Protein AF-A0A5S4FQR5-F1 (afdb_monomer_lite)

Sequence (284 aa):
MIDEDLRTARRRARRWGELNERRAAIGDRVRDARWAIDAVGVWDQEAVAAEEARLGAFALALTAVEQELAEVGPAQELYEELLAREERRLTESADPRGAKLLEIGRLLAEVNVELPARERAHAAGLAVLREHGDREALNEFFHQVRALGLMVDPPAPDGARGTAGPE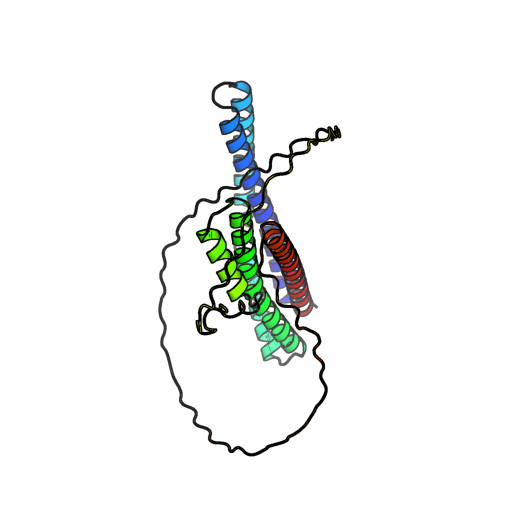SGDVDPHEAGADAHAAGDVSRGAGADSGAAGAGSREVGADSRAAGAGSRTDEIQDDEAVPGQTDAGDGLSADSNQRPTLLSGPDDIQRLVERLEQHCQELERLHDRLWARREEILLG

Organism: NCBI:txid1642303

Secondary structure (DSSP, 8-state):
-HHHHHHHHHHHHHHHHHHHHHHHHHHHHHHHHHHHHHHHGGG-HHHHHHHHHHHHHHHHHHHHHHHHHHHH-SHHHHHHHHHHHHHHHHHHTT-HHHHHHHHHHHHHHHHHHHHHHHHHHHHHHHHHHHSTT-HHHHHHHHHHHHHTT-S------STTS-----------------------------PPP-------------------------------------------------------SHHHHHHHHHHHHHHHHHHHHHHHHHHHHHHHHHH-

Radius of gyration: 30.33 Å; chains: 1; bounding box: 45×80×82 Å

pLDDT: mean 76.02, std 22.39, range [34.94, 98.0]

Foldseek 3Di:
DLLVVLVVLVVLLVVLVVLVVVLVVLVVLLVVLVVQLVVVPPPDPPSNVVSVVVNVVSVVVNVVSVVVNVVSPVSVVSNVVSLVVLLVVCCVVVPPLNVVLVVLVVLLVVLVVLLVLLVQLLVLLVVCLVDPPPPVSVVSNVVSCVVNVVDDDQPDPPPPPDPDDDDDDDDDDDDDDDDDDDDDDDDDDDDDDDDDDDDDDDDDDDDDDDDDDDDDDDDDDDDDDDDDDDDDDDDDPPPPPPNPDDCPDSVSSVVVSVVSVVVSVVSVVVSVVSVVVSVVSSND

Structure (mmCIF, N/CA/C/O backbone):
data_AF-A0A5S4FQR5-F1
#
_entry.id   AF-A0A5S4FQR5-F1
#
loop_
_atom_site.group_PDB
_atom_site.id
_atom_site.type_symbol
_atom_site.label_atom_id
_atom_site.label_alt_id
_atom_site.label_comp_id
_atom_site.label_asym_id
_atom_site.label_entity_id
_atom_site.label_seq_id
_atom_site.pdbx_PDB_ins_code
_atom_site.Cartn_x
_atom_site.Cartn_y
_atom_site.Cartn_z
_atom_site.occupancy
_atom_site.B_iso_or_equiv
_atom_site.auth_seq_id
_atom_site.auth_comp_id
_atom_site.auth_asym_id
_atom_site.auth_atom_id
_atom_site.pdbx_PDB_model_num
ATOM 1 N N . MET A 1 1 ? 16.250 12.759 -23.911 1.00 64.62 1 MET A N 1
ATOM 2 C CA . MET A 1 1 ? 14.934 13.406 -23.701 1.00 64.62 1 MET A CA 1
ATOM 3 C C . MET A 1 1 ? 14.075 12.544 -22.786 1.00 64.62 1 MET A C 1
ATOM 5 O O . MET A 1 1 ? 13.671 13.056 -21.759 1.00 64.62 1 MET A O 1
ATOM 9 N N . ILE A 1 2 ? 13.943 11.238 -23.063 1.00 78.00 2 ILE A N 1
ATOM 10 C CA . ILE A 1 2 ? 13.203 10.275 -22.220 1.00 78.00 2 ILE A CA 1
ATOM 11 C C . ILE A 1 2 ? 13.676 10.265 -20.747 1.00 78.00 2 ILE A C 1
ATOM 13 O O . ILE A 1 2 ? 12.847 10.262 -19.843 1.00 78.00 2 ILE A O 1
ATOM 17 N N . ASP A 1 3 ? 14.983 10.371 -20.486 1.00 82.88 3 ASP A N 1
ATOM 18 C CA . ASP A 1 3 ? 15.511 10.349 -19.109 1.00 82.88 3 ASP A CA 1
ATOM 19 C C . ASP A 1 3 ? 15.059 11.545 -18.249 1.00 82.88 3 ASP A C 1
ATOM 21 O O . ASP A 1 3 ? 14.890 11.413 -17.036 1.00 82.88 3 ASP A O 1
ATOM 25 N N . GLU A 1 4 ? 14.858 12.723 -18.851 1.00 86.88 4 GLU A N 1
ATOM 26 C CA . GLU A 1 4 ? 14.400 13.914 -18.116 1.00 86.88 4 GLU A CA 1
ATOM 27 C C . GLU A 1 4 ? 12.902 13.825 -17.796 1.00 86.88 4 GLU A C 1
ATOM 29 O O . GLU A 1 4 ? 12.473 14.214 -16.702 1.00 86.88 4 GLU A O 1
ATOM 34 N N . ASP A 1 5 ? 12.126 13.232 -18.706 1.00 90.12 5 ASP A N 1
ATOM 35 C CA . ASP A 1 5 ? 10.705 12.954 -18.504 1.00 90.12 5 ASP A CA 1
ATOM 36 C C . ASP A 1 5 ? 10.515 11.920 -17.385 1.00 90.12 5 ASP A C 1
ATOM 38 O O . ASP A 1 5 ? 9.727 12.152 -16.467 1.00 90.12 5 ASP A O 1
ATOM 42 N N . LEU A 1 6 ? 11.312 10.842 -17.375 1.00 88.31 6 LEU A N 1
ATOM 43 C CA . LEU A 1 6 ? 11.304 9.830 -16.310 1.00 88.31 6 LEU A CA 1
ATOM 44 C C . LEU A 1 6 ? 11.690 10.414 -14.947 1.00 88.31 6 LEU A C 1
ATOM 46 O O . LEU A 1 6 ? 11.016 10.155 -13.949 1.00 88.31 6 LEU A O 1
ATOM 50 N N . ARG A 1 7 ? 12.739 11.244 -14.875 1.00 89.38 7 ARG A N 1
ATOM 51 C CA . ARG A 1 7 ? 13.134 11.911 -13.618 1.00 89.38 7 ARG A CA 1
ATOM 52 C C . ARG A 1 7 ? 12.045 12.846 -13.103 1.00 89.38 7 ARG A C 1
ATOM 54 O O . ARG A 1 7 ? 11.802 12.906 -11.896 1.00 89.38 7 ARG A O 1
ATOM 61 N N . THR A 1 8 ? 11.388 13.578 -13.998 1.00 93.06 8 THR A N 1
ATOM 62 C CA . THR A 1 8 ? 10.295 14.483 -13.634 1.00 93.06 8 THR A CA 1
ATOM 63 C C . THR A 1 8 ? 9.055 13.716 -13.187 1.00 93.06 8 THR A C 1
ATOM 65 O O . THR A 1 8 ? 8.493 14.053 -12.143 1.00 93.06 8 THR A O 1
ATOM 68 N N . ALA A 1 9 ? 8.679 12.654 -13.900 1.00 90.88 9 ALA A N 1
ATOM 69 C CA . ALA A 1 9 ? 7.590 11.764 -13.518 1.00 90.88 9 ALA A CA 1
ATOM 70 C C . ALA A 1 9 ? 7.855 11.107 -12.153 1.00 90.88 9 ALA A C 1
ATOM 72 O O . ALA A 1 9 ? 6.999 11.184 -11.277 1.00 90.88 9 ALA A O 1
ATOM 73 N N . ARG A 1 10 ? 9.077 10.613 -11.898 1.00 91.62 10 ARG A N 1
ATOM 74 C CA . ARG A 1 10 ? 9.483 10.053 -10.596 1.00 91.62 10 ARG A CA 1
ATOM 75 C C . ARG A 1 10 ? 9.328 11.052 -9.453 1.00 91.62 10 ARG A C 1
ATOM 77 O O . ARG A 1 10 ? 8.806 10.706 -8.398 1.00 91.62 10 ARG A O 1
ATOM 84 N N . ARG A 1 11 ? 9.770 12.305 -9.640 1.00 93.88 11 ARG A N 1
ATOM 85 C CA . ARG A 1 11 ? 9.599 13.366 -8.626 1.00 93.88 11 ARG A CA 1
ATOM 86 C C . ARG A 1 11 ? 8.123 13.617 -8.319 1.00 93.88 11 ARG A C 1
ATOM 88 O O . ARG A 1 11 ? 7.769 13.772 -7.155 1.00 93.88 11 ARG A O 1
ATOM 95 N N . ARG A 1 12 ? 7.268 13.643 -9.346 1.00 94.56 12 ARG A N 1
ATOM 96 C CA . ARG A 1 12 ? 5.821 13.830 -9.169 1.00 94.56 12 ARG A CA 1
ATOM 97 C C . ARG A 1 12 ? 5.161 12.626 -8.496 1.00 94.56 12 ARG A C 1
ATOM 99 O O . ARG A 1 12 ? 4.385 12.836 -7.575 1.00 94.56 12 ARG A O 1
ATOM 106 N N . ALA A 1 13 ? 5.511 11.401 -8.889 1.00 91.19 13 ALA A N 1
ATOM 107 C CA . ALA A 1 13 ? 5.012 10.174 -8.266 1.00 91.19 13 ALA A CA 1
ATOM 108 C C . ALA A 1 13 ? 5.402 10.089 -6.780 1.00 91.19 13 ALA A C 1
ATOM 110 O O . ALA A 1 13 ? 4.556 9.798 -5.942 1.00 91.19 13 ALA A O 1
ATOM 111 N N . ARG A 1 14 ? 6.644 10.453 -6.424 1.00 92.44 14 ARG A N 1
ATOM 112 C CA . ARG A 1 14 ? 7.068 10.559 -5.014 1.00 92.44 14 ARG A CA 1
ATOM 113 C C . ARG A 1 14 ? 6.244 11.576 -4.234 1.00 92.44 14 ARG A C 1
ATOM 115 O O . ARG A 1 14 ? 5.738 11.248 -3.169 1.00 92.44 14 ARG A O 1
ATOM 122 N N . ARG A 1 15 ? 6.061 12.784 -4.781 1.00 96.12 15 ARG A N 1
ATOM 123 C CA . ARG A 1 15 ? 5.221 13.808 -4.144 1.00 96.12 15 ARG A CA 1
ATOM 124 C C . ARG A 1 15 ? 3.781 13.321 -3.963 1.00 96.12 15 ARG A C 1
ATOM 126 O O . ARG A 1 15 ? 3.187 13.580 -2.926 1.00 96.12 15 ARG A O 1
ATOM 133 N N . TRP A 1 16 ? 3.225 12.620 -4.950 1.00 95.88 16 TRP A N 1
ATOM 134 C CA . TRP A 1 16 ? 1.899 12.013 -4.843 1.00 95.88 16 TRP A CA 1
ATOM 135 C C . TRP A 1 16 ? 1.832 10.998 -3.692 1.00 95.88 16 TRP A C 1
ATOM 137 O O . TRP A 1 16 ? 0.906 11.061 -2.888 1.00 95.88 16 TRP A O 1
ATOM 147 N N . GLY A 1 17 ? 2.843 10.128 -3.567 1.00 91.19 17 GLY A N 1
ATOM 148 C CA . GLY A 1 17 ? 2.962 9.171 -2.461 1.00 91.19 17 GLY A CA 1
ATOM 149 C C . GLY A 1 17 ? 2.990 9.859 -1.095 1.00 91.19 17 GLY A C 1
ATOM 150 O O . GLY A 1 17 ? 2.150 9.569 -0.248 1.00 91.19 17 GLY A O 1
ATOM 151 N N . GLU A 1 18 ? 3.863 10.857 -0.918 1.00 95.38 18 GLU A N 1
ATOM 152 C CA . GLU A 1 18 ? 3.952 11.652 0.319 1.00 95.38 18 GLU A CA 1
ATOM 153 C C . GLU A 1 18 ? 2.618 12.328 0.682 1.00 95.38 18 GLU A C 1
ATOM 155 O O . GLU A 1 18 ? 2.235 12.403 1.851 1.00 95.38 18 GLU A O 1
ATOM 160 N N . LEU A 1 19 ? 1.892 12.846 -0.313 1.00 95.50 19 LEU A N 1
ATOM 161 C CA . LEU A 1 19 ? 0.585 13.466 -0.097 1.00 95.50 19 LEU A CA 1
ATOM 162 C C . LEU A 1 19 ? -0.479 12.438 0.300 1.00 95.50 19 LEU A C 1
ATOM 164 O O . LEU A 1 19 ? -1.287 12.717 1.186 1.00 95.50 19 LEU A O 1
ATOM 168 N N . ASN A 1 20 ? -0.468 11.247 -0.295 1.00 94.62 20 ASN A N 1
ATOM 169 C CA . ASN A 1 20 ? -1.379 10.173 0.091 1.00 94.62 20 ASN A CA 1
ATOM 170 C C . ASN A 1 20 ? -1.092 9.623 1.490 1.00 94.62 20 ASN A C 1
ATOM 172 O O . ASN A 1 20 ? -2.035 9.393 2.246 1.00 94.62 20 ASN A O 1
ATOM 176 N N . GLU A 1 21 ? 0.175 9.490 1.879 1.00 94.12 21 GLU A N 1
ATOM 177 C CA . GLU A 1 21 ? 0.551 9.147 3.256 1.00 94.12 21 GLU A CA 1
ATOM 178 C C . GLU A 1 21 ? 0.031 10.194 4.248 1.00 94.12 21 GLU A C 1
ATOM 180 O O . GLU A 1 21 ? -0.582 9.857 5.263 1.00 94.12 21 GLU A O 1
ATOM 185 N N . ARG A 1 22 ? 0.193 11.487 3.934 1.00 97.44 22 ARG A N 1
ATOM 186 C CA . ARG A 1 22 ? -0.367 12.574 4.755 1.00 97.44 22 ARG A CA 1
ATOM 187 C C . ARG A 1 22 ? -1.888 12.501 4.837 1.00 97.44 22 ARG A C 1
ATOM 189 O O . ARG A 1 22 ? -2.440 12.696 5.918 1.00 97.44 22 ARG A O 1
ATOM 196 N N . ARG A 1 23 ? -2.565 12.219 3.721 1.00 97.44 23 ARG A N 1
ATOM 197 C CA . ARG A 1 23 ? -4.022 12.038 3.670 1.00 97.44 23 ARG A CA 1
ATOM 198 C C . ARG A 1 23 ? -4.469 10.904 4.591 1.00 97.44 23 ARG A C 1
ATOM 200 O O . ARG A 1 23 ? -5.395 11.107 5.375 1.00 97.44 23 ARG A O 1
ATOM 207 N N . ALA A 1 24 ? -3.797 9.753 4.533 1.00 96.00 24 ALA A N 1
ATOM 208 C CA . ALA A 1 24 ? -4.073 8.610 5.399 1.00 96.00 24 ALA A CA 1
ATOM 209 C C . ALA A 1 24 ? -3.875 8.969 6.882 1.00 96.00 24 ALA A C 1
ATOM 211 O O . ALA A 1 24 ? -4.797 8.808 7.677 1.00 96.00 24 ALA A O 1
ATOM 212 N N . ALA A 1 25 ? -2.742 9.588 7.232 1.00 95.75 25 ALA A N 1
ATOM 213 C CA . ALA A 1 25 ? -2.452 10.006 8.604 1.00 95.75 25 ALA A CA 1
ATOM 214 C C . ALA A 1 25 ? -3.462 11.033 9.158 1.00 95.75 25 ALA A C 1
ATOM 216 O O . ALA A 1 25 ? -3.794 11.009 10.344 1.00 95.75 25 ALA A O 1
ATOM 217 N N . ILE A 1 26 ? -3.967 11.952 8.324 1.00 96.50 26 ILE A N 1
ATOM 218 C CA . ILE A 1 26 ? -5.059 12.860 8.714 1.00 96.50 26 ILE A CA 1
ATOM 219 C C . ILE A 1 26 ? -6.353 12.068 8.935 1.00 96.50 26 ILE A C 1
ATOM 221 O O . ILE A 1 26 ? -7.051 12.314 9.917 1.00 96.50 26 ILE A O 1
ATOM 225 N N . GLY A 1 27 ? -6.659 11.107 8.059 1.00 95.75 27 GLY A N 1
ATOM 226 C CA . GLY A 1 27 ? -7.810 10.214 8.199 1.00 95.75 27 GLY A CA 1
ATOM 227 C C . GLY A 1 27 ? -7.808 9.438 9.519 1.00 95.75 27 GLY A C 1
ATOM 228 O O . GLY A 1 27 ? -8.847 9.349 10.173 1.00 95.75 27 GLY A O 1
ATOM 229 N N . ASP A 1 28 ? -6.650 8.944 9.951 1.00 95.12 28 ASP A N 1
ATOM 230 C CA . ASP A 1 28 ? -6.482 8.255 11.237 1.00 95.12 28 ASP A CA 1
ATOM 231 C C . ASP A 1 28 ? -6.795 9.184 12.409 1.00 95.12 28 ASP A C 1
ATOM 233 O O . ASP A 1 28 ? -7.658 8.882 13.228 1.00 95.12 28 ASP A O 1
ATOM 237 N N . ARG A 1 29 ? -6.218 10.391 12.412 1.00 96.62 29 ARG A N 1
ATOM 238 C CA . ARG A 1 29 ? -6.489 11.400 13.451 1.00 96.62 29 ARG A CA 1
ATOM 239 C C . ARG A 1 29 ? -7.955 11.828 13.505 1.00 96.62 29 ARG A C 1
ATOM 241 O O . ARG A 1 29 ? -8.471 12.116 14.581 1.00 96.62 29 ARG A O 1
ATOM 248 N N . VAL A 1 30 ? -8.638 11.877 12.358 1.00 96.62 30 VAL A N 1
ATOM 249 C CA . VAL A 1 30 ? -10.085 12.137 12.299 1.00 96.62 30 VAL A CA 1
ATOM 250 C C . VAL A 1 30 ? -10.870 11.006 12.963 1.00 96.62 30 VAL A C 1
ATOM 252 O O . VAL A 1 30 ? -11.836 11.282 13.674 1.00 96.62 30 VAL A O 1
ATOM 255 N N . ARG A 1 31 ? -10.479 9.743 12.747 1.00 96.69 31 ARG A N 1
ATOM 256 C CA . ARG A 1 31 ? -11.106 8.592 13.413 1.00 96.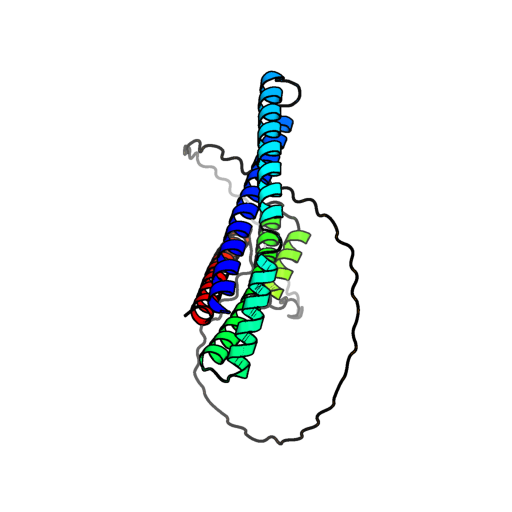69 31 ARG A CA 1
ATOM 257 C C . ARG A 1 31 ? -10.871 8.631 14.921 1.00 96.69 31 ARG A C 1
ATOM 259 O O . ARG A 1 31 ? -11.836 8.477 15.663 1.00 96.69 31 ARG A O 1
ATOM 266 N N . ASP A 1 32 ? -9.650 8.927 15.352 1.00 94.31 32 ASP A N 1
ATOM 267 C CA . ASP A 1 32 ? -9.297 9.029 16.772 1.00 94.31 32 ASP A CA 1
ATOM 268 C C . ASP A 1 32 ? -10.087 10.137 17.479 1.00 94.31 32 ASP A C 1
ATOM 270 O O . ASP A 1 32 ? -10.668 9.909 18.538 1.00 94.31 32 ASP A O 1
ATOM 274 N N . ALA A 1 33 ? -10.180 11.326 16.873 1.00 93.31 33 ALA A N 1
ATOM 275 C CA . ALA A 1 33 ? -10.948 12.440 17.432 1.00 93.31 33 ALA A CA 1
ATOM 276 C C . ALA A 1 33 ? -12.453 12.129 17.513 1.00 93.31 33 ALA A C 1
ATOM 278 O O . ALA A 1 33 ? -13.107 12.479 18.492 1.00 93.31 33 ALA A O 1
ATOM 279 N N . ARG A 1 34 ? -13.016 11.422 16.521 1.00 95.31 34 ARG A N 1
ATOM 280 C CA . ARG A 1 34 ? -14.413 10.950 16.583 1.00 95.31 34 ARG A CA 1
ATOM 281 C C . ARG A 1 34 ? -14.622 9.951 17.712 1.00 95.31 34 ARG A C 1
ATOM 283 O O . ARG A 1 34 ? -15.569 10.094 18.475 1.00 95.31 34 ARG A O 1
ATOM 290 N N . TRP A 1 35 ? -13.716 8.987 17.845 1.00 95.12 35 TRP A N 1
ATOM 291 C CA . TRP A 1 35 ? -13.768 8.018 18.933 1.00 95.12 35 TRP A CA 1
ATOM 292 C C . TRP A 1 35 ? -13.664 8.700 20.306 1.00 95.12 35 TRP A C 1
ATOM 294 O O . TRP A 1 35 ? -14.382 8.325 21.230 1.00 95.12 35 TRP A O 1
ATOM 304 N N . ALA A 1 36 ? -12.844 9.749 20.431 1.00 92.88 36 ALA A N 1
ATOM 305 C CA . ALA A 1 36 ? -12.752 10.553 21.647 1.00 92.88 36 ALA A CA 1
ATOM 306 C C . ALA A 1 36 ? -14.071 11.276 21.978 1.00 92.88 36 ALA A C 1
ATOM 308 O O . ALA A 1 36 ? -14.503 11.240 23.129 1.00 92.88 36 ALA A O 1
ATOM 309 N N . ILE A 1 37 ? -14.745 11.874 20.987 1.00 93.81 37 ILE A N 1
ATOM 310 C CA . ILE A 1 37 ? -16.073 12.490 21.173 1.00 93.81 37 ILE A CA 1
ATOM 311 C C . ILE A 1 37 ? -17.088 11.451 21.662 1.00 93.81 37 ILE A C 1
ATOM 313 O O . ILE A 1 37 ? -17.798 11.692 22.641 1.00 93.81 37 ILE A O 1
ATOM 317 N N . ASP A 1 38 ? -17.123 10.282 21.020 1.00 92.31 38 ASP A N 1
ATOM 318 C CA . ASP A 1 38 ? -18.038 9.199 21.388 1.00 92.31 38 ASP A CA 1
ATOM 319 C C . ASP A 1 38 ? -17.768 8.681 22.814 1.00 92.31 38 ASP A C 1
ATOM 321 O O . ASP A 1 38 ? -18.707 8.358 23.546 1.00 92.31 38 ASP A O 1
ATOM 325 N N . ALA A 1 39 ? -16.498 8.638 23.236 1.00 92.06 39 ALA A N 1
ATOM 326 C CA . ALA A 1 39 ? -16.083 8.179 24.561 1.00 92.06 39 ALA A CA 1
ATOM 327 C C . ALA A 1 39 ? -16.389 9.182 25.687 1.00 92.06 39 ALA A C 1
ATOM 329 O O . ALA A 1 39 ? -16.769 8.771 26.785 1.00 92.06 39 ALA A O 1
ATOM 330 N N . VAL A 1 40 ? -16.235 10.486 25.433 1.00 91.62 40 VAL A N 1
ATOM 331 C CA . VAL A 1 40 ? -16.561 11.552 26.401 1.00 91.62 40 VAL A CA 1
ATOM 332 C C . VAL A 1 40 ? -18.075 11.619 26.656 1.00 91.62 40 VAL A C 1
ATOM 334 O O . VAL A 1 40 ? -18.518 11.890 27.777 1.00 91.62 40 VAL A O 1
ATOM 337 N N . GLY A 1 41 ? -18.886 11.317 25.637 1.00 78.94 41 GLY A N 1
ATOM 338 C CA . GLY A 1 41 ? -20.344 11.395 25.709 1.00 78.94 41 GLY A CA 1
ATOM 339 C C . GLY A 1 41 ? -20.861 12.829 25.909 1.00 78.94 41 GLY A C 1
ATOM 340 O O . GLY A 1 41 ? -20.127 13.806 25.824 1.00 78.94 41 GLY A O 1
ATOM 341 N N . VAL A 1 42 ? -22.158 12.985 26.204 1.00 76.88 42 VAL A N 1
ATOM 342 C CA . VAL A 1 42 ? -22.829 14.307 26.325 1.00 76.88 42 VAL A CA 1
ATOM 343 C C . VAL A 1 42 ? -22.430 15.076 27.604 1.00 76.88 42 VAL A C 1
ATOM 345 O O . VAL A 1 42 ? -22.870 16.206 27.826 1.00 76.88 42 VAL A O 1
ATOM 348 N N . TRP A 1 43 ? -21.617 14.472 28.472 1.00 83.44 43 TRP A N 1
ATOM 349 C CA . TRP A 1 43 ? -21.431 14.912 29.856 1.00 83.44 43 TRP A CA 1
ATOM 350 C C . TRP A 1 43 ? -20.384 16.018 30.036 1.00 83.44 43 TRP A C 1
ATOM 352 O O . TRP A 1 43 ? -20.469 16.748 31.022 1.00 83.44 43 TRP A O 1
ATOM 362 N N . ASP A 1 44 ? -19.463 16.195 29.084 1.00 94.44 44 ASP A N 1
ATOM 363 C CA . ASP A 1 44 ? -18.481 17.285 29.086 1.00 94.44 44 ASP A CA 1
ATOM 364 C C . ASP A 1 44 ? -18.524 18.063 27.763 1.00 94.44 44 ASP A C 1
ATOM 366 O O . ASP A 1 44 ? -17.888 17.718 26.767 1.00 94.44 44 ASP A O 1
ATOM 370 N N . GLN A 1 45 ? -19.316 19.135 27.762 1.00 93.00 45 GLN A N 1
ATOM 371 C CA . GLN A 1 45 ? -19.517 19.990 26.591 1.00 93.00 45 GLN A CA 1
ATOM 372 C C . GLN A 1 45 ? -18.246 20.748 26.180 1.00 93.00 45 GLN A C 1
ATOM 374 O O . GLN A 1 45 ? -18.092 21.074 25.005 1.00 93.00 45 GLN A O 1
ATOM 379 N N . GLU A 1 46 ? -17.336 21.034 27.117 1.00 95.31 46 GLU A N 1
ATOM 380 C CA . GLU A 1 46 ? -16.087 21.734 26.808 1.00 95.31 46 GLU A CA 1
ATOM 381 C C . GLU A 1 46 ? -15.112 20.795 26.090 1.00 95.31 46 GLU A C 1
ATOM 383 O O . GLU A 1 46 ? -14.540 21.168 25.062 1.00 95.31 46 GLU A O 1
ATOM 388 N N . ALA A 1 47 ? -14.990 19.551 26.565 1.00 93.12 47 ALA A N 1
ATOM 389 C CA . ALA A 1 47 ? -14.198 18.523 25.895 1.00 93.12 47 ALA A CA 1
ATOM 390 C C . ALA A 1 47 ? -14.741 18.194 24.493 1.00 93.12 47 ALA A C 1
ATOM 392 O O . ALA A 1 47 ? -13.964 18.133 23.539 1.00 93.12 47 ALA A O 1
ATOM 393 N N . VAL A 1 48 ? -16.066 18.064 24.337 1.00 93.62 48 VAL A N 1
ATOM 394 C CA . VAL A 1 48 ? -16.691 17.853 23.018 1.00 93.62 48 VAL A CA 1
ATOM 395 C C . VAL A 1 48 ? -16.386 19.019 22.072 1.00 93.62 48 VAL A C 1
ATOM 397 O O . VAL A 1 48 ? -15.911 18.786 20.962 1.00 93.62 48 VAL A O 1
ATOM 400 N N . ALA A 1 49 ? -16.560 20.270 22.513 1.00 94.81 49 ALA A N 1
ATOM 401 C CA . ALA A 1 49 ? -16.262 21.443 21.687 1.00 94.81 49 ALA A CA 1
ATOM 402 C C . ALA A 1 49 ? -14.781 21.511 21.264 1.00 94.81 49 ALA A C 1
ATOM 404 O O . ALA A 1 49 ? -14.464 21.922 20.143 1.00 94.81 49 ALA A O 1
ATOM 405 N N . ALA A 1 50 ? -13.859 21.091 22.137 1.00 95.19 50 ALA A N 1
ATOM 406 C CA . ALA A 1 50 ? -12.436 21.029 21.818 1.00 95.19 50 ALA A CA 1
ATOM 407 C C . ALA A 1 50 ? -12.124 19.982 20.733 1.00 95.19 50 ALA A C 1
ATOM 409 O O . ALA A 1 50 ? -11.366 20.274 19.803 1.00 95.19 50 ALA A O 1
ATOM 410 N N . GLU A 1 51 ? -12.711 18.785 20.814 1.00 95.56 51 GLU A N 1
ATOM 411 C CA . GLU A 1 51 ? -12.530 17.752 19.786 1.00 95.56 51 GLU A CA 1
ATOM 412 C C . GLU A 1 51 ? -13.225 18.120 18.463 1.00 95.56 51 GLU A C 1
ATOM 414 O O . GLU A 1 51 ? -12.660 17.903 17.390 1.00 95.56 51 GLU A O 1
ATOM 419 N N . GLU A 1 52 ? -14.392 18.768 18.499 1.00 95.19 52 GLU A N 1
ATOM 420 C CA . GLU A 1 52 ? -15.049 19.304 17.297 1.00 95.19 52 GLU A CA 1
ATOM 421 C C . GLU A 1 52 ? -14.185 20.362 16.596 1.00 95.19 52 GLU A C 1
ATOM 423 O O . GLU A 1 52 ? -14.031 20.339 15.370 1.00 95.19 52 GLU A O 1
ATOM 428 N N . ALA A 1 53 ? -13.553 21.259 17.359 1.00 96.69 53 ALA A N 1
ATOM 429 C CA . ALA A 1 53 ? -12.615 22.231 16.808 1.00 96.69 53 ALA A CA 1
ATOM 430 C C . ALA A 1 53 ? -11.403 21.545 16.147 1.00 96.69 53 ALA A C 1
ATOM 432 O O . ALA A 1 53 ? -10.970 21.959 15.066 1.00 96.69 53 ALA A O 1
ATOM 433 N N . ARG A 1 54 ? -10.882 20.463 16.747 1.00 96.69 54 ARG A N 1
ATOM 434 C CA . ARG A 1 54 ? -9.818 19.644 16.136 1.00 96.69 54 ARG A CA 1
ATOM 435 C C . ARG A 1 54 ? -10.285 18.965 14.851 1.00 96.69 54 ARG A C 1
ATOM 437 O O . ARG A 1 54 ? -9.556 19.009 13.861 1.00 96.69 54 ARG A O 1
ATOM 444 N N . LEU A 1 55 ? -11.494 18.400 14.823 1.00 96.88 55 LEU A N 1
ATOM 445 C CA . LEU A 1 55 ? -12.082 17.834 13.604 1.00 96.88 55 LEU A CA 1
ATOM 446 C C . LEU A 1 55 ? -12.196 18.881 12.490 1.00 96.88 55 LEU A C 1
ATOM 448 O O . LEU A 1 55 ? -11.855 18.587 11.344 1.00 96.88 55 LEU A O 1
ATOM 452 N N . GLY A 1 56 ? -12.599 20.111 12.821 1.00 97.00 56 GLY A N 1
ATOM 453 C CA . GLY A 1 56 ? -12.608 21.232 11.880 1.00 97.00 56 GLY A CA 1
ATOM 454 C C . GLY A 1 56 ? -11.219 21.534 11.303 1.00 97.00 56 GLY A C 1
ATOM 455 O O . GLY A 1 56 ? -11.072 21.697 10.090 1.00 97.00 56 GLY A O 1
ATOM 456 N N . ALA A 1 57 ? -10.179 21.537 12.142 1.00 97.69 57 ALA A N 1
ATOM 457 C CA . ALA A 1 57 ? -8.799 21.725 11.694 1.00 97.69 57 ALA A CA 1
ATOM 458 C C . ALA A 1 57 ? -8.317 20.585 10.775 1.00 97.69 57 ALA A C 1
ATOM 460 O O . ALA A 1 57 ? -7.685 20.847 9.748 1.00 97.69 57 ALA A O 1
ATOM 461 N N . PHE A 1 58 ? -8.646 19.330 11.094 1.00 97.12 58 PHE A N 1
ATOM 462 C CA . PHE A 1 58 ? -8.310 18.189 10.239 1.00 97.12 58 PHE A CA 1
ATOM 463 C C . PHE A 1 58 ? -9.049 18.218 8.899 1.00 97.12 58 PHE A C 1
ATOM 465 O O . PHE A 1 58 ? -8.445 17.892 7.881 1.00 97.12 58 PHE A O 1
ATOM 472 N N . ALA A 1 59 ? -10.309 18.658 8.862 1.00 96.88 59 ALA A N 1
ATOM 473 C CA . ALA A 1 59 ? -11.058 18.804 7.614 1.00 96.88 59 ALA A CA 1
ATOM 474 C C . ALA A 1 59 ? -10.417 19.838 6.668 1.00 96.88 59 ALA A C 1
ATOM 476 O O . ALA A 1 59 ? -10.301 19.598 5.463 1.00 96.88 59 ALA A O 1
ATOM 477 N N . LEU A 1 60 ? -9.939 20.965 7.210 1.00 98.00 60 LEU A N 1
ATOM 478 C CA . LEU A 1 60 ? -9.190 21.959 6.433 1.00 98.00 60 LEU A CA 1
ATOM 479 C C . LEU A 1 60 ? -7.861 21.393 5.917 1.00 98.00 60 LEU A C 1
ATOM 481 O O . LEU A 1 60 ? -7.534 21.571 4.744 1.00 98.00 60 LEU A O 1
ATOM 485 N N . ALA A 1 61 ? -7.117 20.676 6.766 1.00 97.81 61 ALA A N 1
ATOM 486 C CA . ALA A 1 61 ? -5.869 20.028 6.368 1.00 97.81 61 ALA A CA 1
ATOM 487 C C . ALA A 1 61 ? -6.089 18.981 5.263 1.00 97.81 61 ALA A C 1
ATOM 489 O O . ALA A 1 61 ? -5.323 18.932 4.303 1.00 97.81 61 ALA A O 1
ATOM 490 N N . LEU A 1 62 ? -7.157 18.184 5.366 1.00 96.88 62 LEU A N 1
ATOM 491 C CA . LEU A 1 62 ? -7.528 17.197 4.355 1.00 96.88 62 LEU A CA 1
ATOM 492 C C . LEU A 1 62 ? -7.849 17.867 3.014 1.00 96.88 62 LEU A C 1
ATOM 494 O O . LEU A 1 62 ? -7.317 17.453 1.990 1.00 96.88 62 LEU A O 1
ATOM 498 N N . THR A 1 63 ? -8.635 18.948 3.032 1.00 98.00 63 THR A N 1
ATOM 499 C CA . THR A 1 63 ? -8.977 19.715 1.822 1.00 98.00 63 THR A CA 1
ATOM 500 C C . THR A 1 63 ? -7.724 20.260 1.128 1.00 98.00 63 THR A C 1
ATOM 502 O O . THR A 1 63 ? -7.622 20.203 -0.095 1.00 98.00 63 THR A O 1
ATOM 505 N N . ALA A 1 64 ? -6.750 20.765 1.892 1.00 98.00 64 ALA A N 1
ATOM 506 C CA . ALA A 1 64 ? -5.487 21.251 1.339 1.00 98.00 64 ALA A CA 1
ATOM 507 C C . ALA A 1 64 ? -4.678 20.123 0.672 1.00 98.00 64 ALA A C 1
ATOM 509 O O . ALA A 1 64 ? -4.197 20.288 -0.448 1.00 98.00 64 ALA A O 1
ATOM 510 N N . VAL A 1 65 ? -4.582 18.953 1.314 1.00 97.88 65 VAL A N 1
ATOM 511 C CA . VAL A 1 65 ? -3.904 17.781 0.732 1.00 97.88 65 VAL A CA 1
ATOM 512 C C . VAL A 1 65 ? -4.620 17.291 -0.529 1.00 97.88 65 VAL A C 1
ATOM 514 O O . VAL A 1 65 ? -3.963 16.947 -1.507 1.00 97.88 65 VAL A O 1
ATOM 517 N N . GLU A 1 66 ? -5.953 17.289 -0.547 1.00 97.44 66 GLU A N 1
ATOM 518 C CA . GLU A 1 66 ? -6.741 16.902 -1.723 1.00 97.44 66 GLU A CA 1
ATOM 519 C C . GLU A 1 66 ? -6.548 17.867 -2.902 1.00 97.44 66 GLU A C 1
ATOM 521 O O . GLU A 1 66 ? -6.452 17.419 -4.045 1.00 97.44 66 GLU A O 1
ATOM 526 N N . GLN A 1 67 ? -6.417 19.171 -2.641 1.00 97.69 67 GLN A N 1
ATOM 527 C CA . GLN A 1 67 ? -6.061 20.156 -3.668 1.00 97.69 67 GLN A CA 1
ATOM 528 C C . GLN A 1 67 ? -4.658 19.903 -4.229 1.00 97.69 67 GLN A C 1
ATOM 530 O O . GLN A 1 67 ? -4.490 19.858 -5.446 1.00 97.69 67 GLN A O 1
ATOM 535 N N . GLU A 1 68 ? -3.664 19.663 -3.370 1.00 97.00 68 GLU A N 1
ATOM 536 C CA . GLU A 1 68 ? -2.310 19.330 -3.826 1.00 97.00 68 GLU A CA 1
ATOM 537 C C . GLU A 1 68 ? -2.272 18.022 -4.633 1.00 97.00 68 GLU A C 1
ATOM 539 O O . GLU A 1 68 ? -1.585 17.943 -5.652 1.00 97.00 68 GLU A O 1
ATOM 544 N N . LEU A 1 69 ? -3.027 16.996 -4.225 1.00 94.88 69 LEU A N 1
ATOM 545 C CA . LEU A 1 69 ? -3.159 15.750 -4.987 1.00 94.88 69 LEU A CA 1
ATOM 546 C C . LEU A 1 69 ? -3.776 16.002 -6.367 1.00 94.88 69 LEU A C 1
ATOM 548 O O . LEU A 1 69 ? -3.291 15.459 -7.361 1.00 94.88 69 LEU A O 1
ATOM 552 N N . ALA A 1 70 ? -4.801 16.855 -6.447 1.00 95.12 70 ALA A N 1
ATOM 553 C CA . ALA A 1 70 ? -5.420 17.237 -7.713 1.00 95.12 70 ALA A CA 1
ATOM 554 C C . ALA A 1 70 ? -4.445 17.989 -8.638 1.00 95.12 70 ALA A C 1
ATOM 556 O O . ALA A 1 70 ? -4.454 17.757 -9.847 1.00 95.12 70 ALA A O 1
ATOM 557 N N . GLU A 1 71 ? -3.570 18.839 -8.090 1.00 95.69 71 GLU A N 1
ATOM 558 C CA . GLU A 1 71 ? -2.518 19.528 -8.854 1.00 95.69 71 GLU A CA 1
ATOM 559 C C . GLU A 1 71 ? -1.438 18.573 -9.376 1.00 95.69 71 GLU A C 1
ATOM 561 O O . GLU A 1 71 ? -0.935 18.744 -10.490 1.00 95.69 71 GLU A O 1
ATOM 566 N N . VAL A 1 72 ? -1.060 17.569 -8.579 1.00 95.12 72 VAL A N 1
ATOM 567 C CA . VAL A 1 72 ? -0.085 16.549 -8.991 1.00 95.12 72 VAL A CA 1
ATOM 568 C C . VAL A 1 72 ? -0.670 15.633 -10.074 1.00 95.12 72 VAL A C 1
ATOM 570 O O . VAL A 1 72 ? 0.069 15.184 -10.957 1.00 95.12 72 VAL A O 1
ATOM 573 N N . GLY A 1 73 ? -1.989 15.418 -10.057 1.00 93.00 73 GLY A N 1
ATOM 574 C CA . GLY A 1 73 ? -2.713 14.624 -11.047 1.00 93.00 73 GLY A CA 1
ATOM 575 C C . GLY A 1 73 ? -2.366 13.129 -10.979 1.00 93.00 73 GLY A C 1
ATOM 576 O O . GLY A 1 73 ? -1.869 12.656 -9.952 1.00 93.00 73 GLY A O 1
ATOM 577 N N . PRO A 1 74 ? -2.588 12.363 -12.065 1.00 92.81 74 PRO A N 1
ATOM 578 C CA . PRO A 1 74 ? -2.288 10.928 -12.133 1.00 92.81 74 PRO A CA 1
ATOM 579 C C . PRO A 1 74 ? -0.781 10.672 -12.337 1.00 92.81 74 PRO A C 1
ATOM 581 O O . PRO A 1 74 ? -0.350 9.968 -13.248 1.00 92.81 74 PRO A O 1
ATOM 584 N N . ALA A 1 75 ? 0.061 11.301 -11.514 1.00 87.62 75 ALA A N 1
ATOM 585 C CA . ALA A 1 75 ? 1.512 11.251 -11.665 1.00 87.62 75 ALA A CA 1
ATOM 586 C C . ALA A 1 75 ? 2.086 9.836 -11.528 1.00 87.62 75 ALA A C 1
ATOM 588 O O . ALA A 1 75 ? 3.083 9.529 -12.182 1.00 87.62 75 ALA A O 1
ATOM 589 N N . GLN A 1 76 ? 1.472 8.995 -10.691 1.00 84.00 76 GLN A N 1
ATOM 590 C CA . GLN A 1 76 ? 1.891 7.608 -10.518 1.00 84.00 76 GLN A CA 1
ATOM 591 C C . GLN A 1 76 ? 1.643 6.784 -11.787 1.00 84.00 76 GLN A C 1
ATOM 593 O O . GLN A 1 76 ? 2.580 6.178 -12.293 1.00 84.00 76 GLN A O 1
ATOM 598 N N . GLU A 1 77 ? 0.434 6.834 -12.348 1.00 89.19 77 GLU A N 1
ATOM 599 C CA . GLU A 1 77 ? 0.073 6.104 -13.574 1.00 89.19 77 GLU A CA 1
ATOM 600 C C . GLU A 1 77 ? 0.976 6.506 -14.750 1.00 89.19 77 GLU A C 1
ATOM 602 O O . GLU A 1 77 ? 1.513 5.654 -15.454 1.00 89.19 77 GLU A O 1
ATOM 607 N N . LEU A 1 78 ? 1.225 7.812 -14.914 1.00 90.06 78 LEU A N 1
ATOM 608 C CA . LEU A 1 78 ? 2.136 8.323 -15.943 1.00 90.06 78 LEU A CA 1
ATOM 609 C C . LEU A 1 78 ? 3.576 7.838 -15.738 1.00 90.06 78 LEU A C 1
ATOM 611 O O . LEU A 1 78 ? 4.280 7.546 -16.705 1.00 90.06 78 LEU A O 1
ATOM 615 N N . TYR A 1 79 ? 4.040 7.771 -14.490 1.00 87.88 79 TYR A N 1
ATOM 616 C CA . TYR A 1 79 ? 5.371 7.258 -14.183 1.00 87.88 79 TYR A CA 1
ATOM 617 C C . TYR A 1 79 ? 5.482 5.762 -14.496 1.00 87.88 79 TYR A C 1
ATOM 619 O O . TYR A 1 79 ? 6.436 5.349 -15.154 1.00 87.88 79 TYR A O 1
ATOM 627 N N . GLU A 1 80 ? 4.492 4.968 -14.090 1.00 87.75 80 GLU A N 1
ATOM 628 C CA . GLU A 1 80 ? 4.425 3.532 -14.368 1.00 87.75 80 GLU A CA 1
ATOM 629 C C . GLU A 1 80 ? 4.360 3.240 -15.872 1.00 87.75 80 GLU A C 1
ATOM 631 O O . GLU A 1 80 ? 5.071 2.357 -16.358 1.00 87.75 80 GLU A O 1
ATOM 636 N N . GLU A 1 81 ? 3.590 4.022 -16.634 1.00 92.38 81 GLU A N 1
ATOM 637 C CA . GLU A 1 81 ? 3.515 3.897 -18.091 1.00 92.38 81 GLU A CA 1
ATOM 638 C C . GLU A 1 81 ? 4.869 4.186 -18.757 1.00 92.38 81 GLU A C 1
ATOM 640 O O . GLU A 1 81 ? 5.313 3.436 -19.635 1.00 92.38 81 GLU A O 1
ATOM 645 N N . LEU A 1 82 ? 5.554 5.254 -18.332 1.00 89.06 82 LEU A N 1
ATOM 646 C CA . LEU A 1 82 ? 6.875 5.601 -18.857 1.00 89.06 82 LEU A CA 1
ATOM 647 C C . LEU A 1 82 ? 7.922 4.535 -18.515 1.00 89.06 82 LEU A C 1
ATOM 649 O O . LEU A 1 82 ? 8.718 4.182 -19.388 1.00 89.06 82 LEU A O 1
ATOM 653 N N . LEU A 1 83 ? 7.898 3.983 -17.295 1.00 84.38 83 LEU A N 1
ATOM 654 C CA . LEU A 1 83 ? 8.755 2.856 -16.915 1.00 84.38 83 LEU A CA 1
ATOM 655 C C . LEU A 1 83 ? 8.490 1.645 -17.817 1.00 84.38 83 LEU A C 1
ATOM 657 O O . LEU A 1 83 ? 9.418 1.128 -18.432 1.00 84.38 83 LEU A O 1
ATOM 661 N N . ALA A 1 84 ? 7.227 1.238 -17.973 1.00 89.56 84 ALA A N 1
ATOM 662 C CA . ALA A 1 84 ? 6.851 0.097 -18.809 1.00 89.56 84 ALA A CA 1
ATOM 663 C C . ALA A 1 84 ? 7.217 0.298 -20.291 1.00 89.56 84 ALA A C 1
ATOM 665 O O . ALA A 1 84 ? 7.502 -0.654 -21.024 1.00 89.56 84 ALA A O 1
ATOM 666 N N . ARG A 1 85 ? 7.198 1.542 -20.780 1.00 91.56 85 ARG A N 1
ATOM 667 C CA . ARG A 1 85 ? 7.657 1.875 -22.132 1.00 91.56 85 ARG A CA 1
ATOM 668 C C . ARG A 1 85 ? 9.172 1.729 -22.274 1.00 91.56 85 ARG A C 1
ATOM 670 O O . ARG A 1 85 ? 9.616 1.166 -23.273 1.00 91.56 85 ARG A O 1
ATOM 677 N N . GLU A 1 86 ? 9.950 2.218 -21.312 1.00 89.56 86 GLU A N 1
ATOM 678 C CA . GLU A 1 86 ? 11.412 2.110 -21.360 1.00 89.56 86 GLU A CA 1
ATOM 679 C C . GLU A 1 86 ? 11.879 0.657 -21.190 1.00 89.56 86 GLU A C 1
ATOM 681 O O . GLU A 1 86 ? 12.773 0.206 -21.901 1.00 89.56 86 GLU A O 1
ATOM 686 N N . GLU A 1 87 ? 11.209 -0.127 -20.346 1.00 90.31 87 GLU A N 1
ATOM 687 C CA . GLU A 1 87 ? 11.469 -1.565 -20.222 1.00 90.31 87 GLU A CA 1
ATOM 688 C C . GLU A 1 87 ? 11.242 -2.329 -21.521 1.00 90.31 87 GLU A C 1
ATOM 690 O O . GLU A 1 87 ? 12.086 -3.138 -21.918 1.00 90.31 87 GLU A O 1
ATOM 695 N N . ARG A 1 88 ? 10.124 -2.057 -22.210 1.00 92.25 88 ARG A N 1
ATOM 696 C CA . ARG A 1 88 ? 9.856 -2.638 -23.532 1.00 92.25 88 ARG A CA 1
ATOM 697 C C . ARG A 1 88 ? 10.962 -2.279 -24.512 1.00 92.25 88 ARG A C 1
ATOM 699 O O . ARG A 1 88 ? 11.508 -3.169 -25.153 1.00 92.25 88 ARG A O 1
ATOM 706 N N . ARG A 1 89 ? 11.370 -1.008 -24.548 1.00 93.06 89 ARG A N 1
ATOM 707 C CA . ARG A 1 89 ? 12.461 -0.541 -25.409 1.00 93.06 89 ARG A CA 1
ATOM 708 C C . ARG A 1 89 ? 13.783 -1.268 -25.127 1.00 93.06 89 ARG A C 1
ATOM 710 O O . ARG A 1 89 ? 14.430 -1.689 -26.080 1.00 93.06 89 ARG A O 1
ATOM 717 N N . LEU A 1 90 ? 14.181 -1.427 -23.861 1.00 89.75 90 LEU A N 1
ATOM 718 C CA . LEU A 1 90 ? 15.424 -2.125 -23.489 1.00 89.75 90 LEU A CA 1
ATOM 719 C C . LEU A 1 90 ? 15.375 -3.624 -23.806 1.00 89.75 90 LEU A C 1
ATOM 721 O O . LEU A 1 90 ? 16.379 -4.215 -24.209 1.00 89.75 90 LEU A O 1
ATOM 725 N N . THR A 1 91 ? 14.204 -4.235 -23.636 1.00 91.00 91 THR A N 1
ATOM 726 C CA . THR A 1 91 ? 13.975 -5.647 -23.961 1.00 91.00 91 THR A CA 1
ATOM 727 C C . THR A 1 91 ? 14.043 -5.873 -25.473 1.00 91.00 91 THR A C 1
ATOM 729 O O . THR A 1 91 ? 14.722 -6.787 -25.933 1.00 91.00 91 THR A O 1
ATOM 732 N N . GLU A 1 92 ? 13.404 -5.002 -26.256 1.00 94.00 92 GLU A N 1
ATOM 733 C CA . GLU A 1 92 ? 13.409 -5.044 -27.722 1.00 94.00 92 GLU A CA 1
ATOM 734 C C . GLU A 1 92 ? 14.791 -4.737 -28.318 1.00 94.00 92 GLU A C 1
ATOM 736 O O . GLU A 1 92 ? 15.149 -5.292 -29.356 1.00 94.00 92 GLU A O 1
ATOM 741 N N . SER A 1 93 ? 15.602 -3.898 -27.663 1.00 91.88 93 SER A N 1
ATOM 742 C CA . SER A 1 93 ? 16.952 -3.562 -28.133 1.00 91.88 93 SER A CA 1
ATOM 743 C C . SER A 1 93 ? 18.014 -4.621 -27.819 1.00 91.88 93 SER A C 1
ATOM 745 O O . SER A 1 93 ? 19.188 -4.383 -28.102 1.00 91.88 93 SER A O 1
ATOM 747 N N . ALA A 1 94 ? 17.6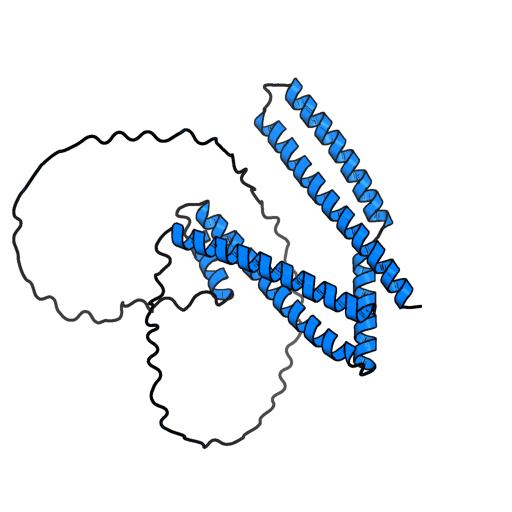34 -5.758 -27.219 1.00 93.00 94 ALA A N 1
ATOM 748 C CA . ALA A 1 94 ? 18.548 -6.793 -26.729 1.00 93.00 94 ALA A CA 1
ATOM 749 C C . ALA A 1 94 ? 19.648 -6.245 -25.793 1.00 93.00 94 ALA A C 1
ATOM 751 O O . ALA A 1 94 ? 20.764 -6.769 -25.746 1.00 93.00 94 ALA A O 1
ATOM 752 N N . ASP A 1 95 ? 19.342 -5.182 -25.040 1.00 94.56 95 ASP A N 1
ATOM 753 C CA . ASP A 1 95 ? 20.263 -4.646 -24.040 1.00 94.56 95 ASP A CA 1
ATOM 754 C C . ASP A 1 95 ? 20.367 -5.658 -22.878 1.00 94.56 95 ASP A C 1
ATOM 756 O O . ASP A 1 95 ? 19.334 -6.134 -22.392 1.00 94.56 95 ASP A O 1
ATOM 760 N N . PRO A 1 96 ? 21.570 -6.005 -22.377 1.00 92.94 96 PRO A N 1
ATOM 761 C CA . PRO A 1 96 ? 21.716 -6.892 -21.217 1.00 92.94 96 PRO A CA 1
ATOM 762 C C . PRO A 1 96 ? 20.974 -6.394 -19.963 1.00 92.94 96 PRO A C 1
ATOM 764 O O . PRO A 1 96 ? 20.656 -7.189 -19.075 1.00 92.94 96 PRO A O 1
ATOM 767 N N . ARG A 1 97 ? 20.683 -5.091 -19.867 1.00 92.69 97 ARG A N 1
ATOM 768 C CA . ARG A 1 97 ? 19.823 -4.502 -18.832 1.00 92.69 97 ARG A CA 1
ATOM 769 C C . ARG A 1 97 ? 18.380 -4.997 -18.943 1.00 92.69 97 ARG A C 1
ATOM 771 O O . ARG A 1 97 ? 17.771 -5.261 -17.911 1.00 92.69 97 ARG A O 1
ATOM 778 N N . GLY A 1 98 ? 17.867 -5.196 -20.159 1.00 92.25 98 GLY A N 1
ATOM 779 C CA . GLY A 1 98 ? 16.524 -5.726 -20.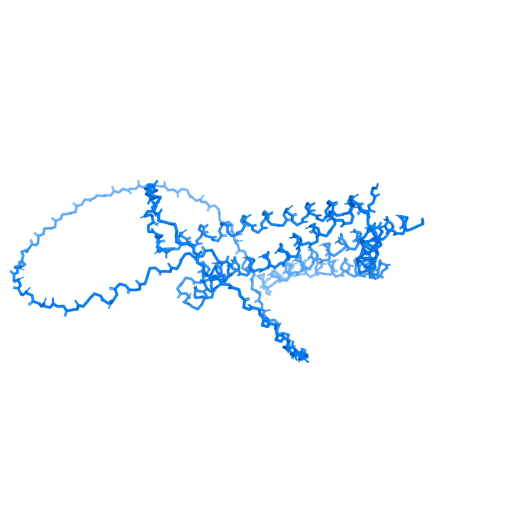413 1.00 92.25 98 GLY A CA 1
ATOM 780 C C . GLY A 1 98 ? 16.314 -7.110 -19.792 1.00 92.25 98 GLY A C 1
ATOM 781 O O . GLY A 1 98 ? 15.329 -7.328 -19.095 1.00 92.25 98 GLY A O 1
ATOM 782 N N . ALA A 1 99 ? 17.286 -8.019 -19.927 1.00 91.69 99 ALA A N 1
ATOM 783 C CA . ALA A 1 99 ? 17.211 -9.348 -19.309 1.00 91.69 99 ALA A CA 1
ATOM 784 C C . ALA A 1 99 ? 17.128 -9.285 -17.770 1.00 91.69 99 ALA A C 1
ATOM 786 O O . ALA A 1 99 ? 16.331 -9.995 -17.160 1.00 91.69 99 ALA A O 1
ATOM 787 N N . LYS A 1 100 ? 17.905 -8.391 -17.141 1.00 92.88 100 LYS A N 1
ATOM 788 C CA . LYS A 1 100 ? 17.845 -8.164 -15.686 1.00 92.88 100 LYS A CA 1
ATOM 789 C C . LYS A 1 100 ? 16.503 -7.575 -15.253 1.00 92.88 100 LYS A C 1
ATOM 791 O O . LYS A 1 100 ? 15.999 -7.935 -14.195 1.00 92.88 100 LYS A O 1
ATOM 796 N N . LEU A 1 101 ? 15.924 -6.680 -16.054 1.00 91.62 101 LEU A N 1
ATOM 797 C CA . LEU A 1 101 ? 14.607 -6.100 -15.782 1.00 91.62 101 LEU A CA 1
ATOM 798 C C . LEU A 1 101 ? 13.500 -7.155 -15.850 1.00 91.62 101 LEU A C 1
ATOM 800 O O . LEU A 1 101 ? 12.631 -7.156 -14.986 1.00 91.62 101 LEU A O 1
ATOM 804 N N . LEU A 1 102 ? 13.565 -8.096 -16.797 1.00 89.50 102 LEU A N 1
ATOM 805 C CA . LEU A 1 102 ? 12.628 -9.223 -16.853 1.00 89.50 102 LEU A CA 1
ATOM 806 C C . LEU A 1 102 ? 12.732 -10.128 -15.619 1.00 89.50 102 LEU A C 1
ATOM 808 O O . LEU A 1 102 ? 11.711 -10.542 -15.073 1.00 89.50 102 LEU A O 1
ATOM 812 N N . GLU A 1 103 ? 13.949 -10.410 -15.149 1.00 92.75 103 GLU A N 1
ATOM 813 C CA . GLU A 1 103 ? 14.160 -11.184 -13.921 1.00 92.75 103 GLU A CA 1
ATOM 814 C C . GLU A 1 103 ? 13.586 -10.465 -12.693 1.00 92.75 103 GLU A C 1
ATOM 816 O O . GLU A 1 103 ? 12.842 -11.069 -11.920 1.00 92.75 103 GLU A O 1
ATOM 821 N N . ILE A 1 104 ? 13.868 -9.166 -12.541 1.00 91.12 104 ILE A N 1
ATOM 822 C CA . ILE A 1 104 ? 13.311 -8.348 -11.455 1.00 91.12 104 ILE A CA 1
ATOM 823 C C . ILE A 1 104 ? 11.783 -8.285 -11.554 1.00 91.12 104 ILE A C 1
ATOM 825 O O . ILE A 1 104 ? 11.108 -8.432 -10.540 1.00 91.12 104 ILE A O 1
ATOM 829 N N . GLY A 1 105 ? 11.230 -8.116 -12.757 1.00 87.56 105 GLY A N 1
ATOM 830 C CA . GLY A 1 105 ? 9.787 -8.110 -12.995 1.00 87.56 105 GLY A CA 1
ATOM 831 C C . GLY A 1 105 ? 9.122 -9.425 -12.589 1.00 87.56 105 GLY A C 1
ATOM 832 O O . GLY A 1 105 ? 8.075 -9.404 -11.947 1.00 87.56 105 GLY A O 1
ATOM 833 N N . ARG A 1 106 ? 9.759 -10.569 -12.878 1.00 93.62 106 ARG A N 1
ATOM 834 C CA . ARG A 1 106 ? 9.298 -11.886 -12.414 1.00 93.62 106 ARG A CA 1
ATOM 835 C C . ARG A 1 106 ? 9.291 -11.977 -10.887 1.00 93.62 106 ARG A C 1
ATOM 837 O O . ARG A 1 106 ? 8.292 -12.406 -10.323 1.00 93.62 106 ARG A O 1
ATOM 844 N N . LEU A 1 107 ? 10.376 -11.561 -10.230 1.00 93.81 107 LEU A N 1
ATOM 845 C CA . LEU A 1 107 ? 10.477 -11.592 -8.765 1.00 93.81 107 LEU A CA 1
ATOM 846 C C . LEU A 1 107 ? 9.453 -10.660 -8.102 1.00 93.81 107 LEU A C 1
ATOM 848 O O . LEU A 1 107 ? 8.828 -11.036 -7.119 1.00 93.81 107 LEU A O 1
ATOM 852 N N . LEU A 1 108 ? 9.237 -9.463 -8.652 1.00 91.62 108 LEU A N 1
ATOM 853 C CA . LEU A 1 108 ? 8.195 -8.552 -8.173 1.00 91.62 108 LEU A CA 1
ATOM 854 C C . LEU A 1 108 ? 6.799 -9.163 -8.330 1.00 91.62 108 LEU A C 1
ATOM 856 O O . LEU A 1 108 ? 5.987 -9.045 -7.420 1.00 91.62 108 LEU A O 1
ATOM 860 N N . ALA A 1 109 ? 6.518 -9.836 -9.449 1.00 89.06 109 ALA A N 1
ATOM 861 C CA . ALA A 1 109 ? 5.240 -10.514 -9.650 1.00 89.06 109 ALA A CA 1
ATOM 862 C C . ALA A 1 109 ? 5.008 -11.629 -8.615 1.00 89.06 109 ALA A C 1
ATOM 864 O O . ALA A 1 109 ? 3.902 -11.748 -8.099 1.00 89.06 109 ALA A O 1
ATOM 865 N N . GLU A 1 110 ? 6.043 -12.400 -8.275 1.00 93.56 110 GLU A N 1
ATOM 866 C CA . GLU A 1 110 ? 5.990 -13.422 -7.222 1.00 93.56 110 GLU A CA 1
ATOM 867 C C . GLU A 1 110 ? 5.703 -12.797 -5.848 1.00 93.56 110 GLU A C 1
ATOM 869 O O . GLU A 1 110 ? 4.738 -13.176 -5.181 1.00 93.56 110 GLU A O 1
ATOM 874 N N . VAL A 1 111 ? 6.452 -11.755 -5.470 1.00 92.94 111 VAL A N 1
ATOM 875 C CA . VAL A 1 111 ? 6.249 -11.043 -4.197 1.00 92.94 111 VAL A CA 1
ATOM 876 C C . VAL A 1 111 ? 4.857 -10.403 -4.115 1.00 92.94 111 VAL A C 1
ATOM 878 O O . VAL A 1 111 ? 4.213 -10.483 -3.072 1.00 92.94 111 VAL A O 1
ATOM 881 N N . ASN A 1 112 ? 4.348 -9.835 -5.213 1.00 90.19 112 ASN A N 1
ATOM 882 C CA . ASN A 1 112 ? 3.018 -9.215 -5.270 1.00 90.19 112 ASN A CA 1
ATOM 883 C C . ASN A 1 112 ? 1.865 -10.218 -5.137 1.00 90.19 112 ASN A C 1
ATOM 885 O O . ASN A 1 112 ? 0.750 -9.825 -4.799 1.00 90.19 112 ASN A O 1
ATOM 889 N N . VAL A 1 113 ? 2.110 -11.502 -5.402 1.00 92.44 113 VAL A N 1
ATOM 890 C CA . VAL A 1 113 ? 1.139 -12.572 -5.140 1.00 92.44 113 VAL A CA 1
ATOM 891 C C . VAL A 1 113 ? 1.263 -13.063 -3.698 1.00 92.4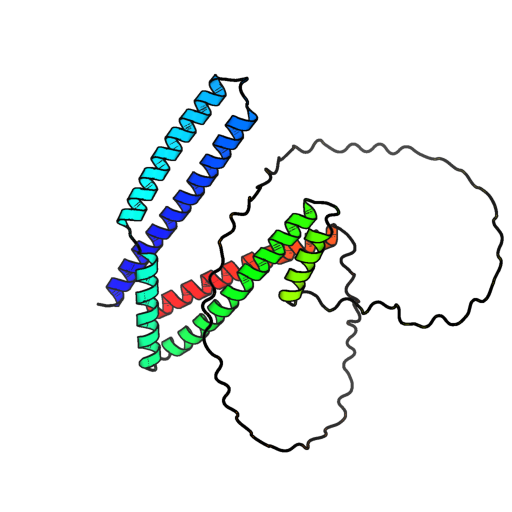4 113 VAL A C 1
ATOM 893 O O . VAL A 1 113 ? 0.247 -13.248 -3.025 1.00 92.44 113 VAL A O 1
ATOM 896 N N . GLU A 1 114 ? 2.491 -13.251 -3.208 1.00 92.25 114 GLU A N 1
ATOM 897 C CA . GLU A 1 114 ? 2.737 -13.782 -1.865 1.00 92.25 114 GLU A CA 1
ATOM 898 C C . GLU A 1 114 ? 2.342 -12.824 -0.741 1.00 92.25 114 GLU A C 1
ATOM 900 O O . GLU A 1 114 ? 1.722 -13.255 0.235 1.00 92.25 114 GLU A O 1
ATOM 905 N N . LEU A 1 115 ? 2.700 -11.541 -0.852 1.00 90.62 115 LEU A N 1
ATOM 906 C CA . LEU A 1 115 ? 2.531 -10.577 0.234 1.00 90.62 115 LEU A CA 1
ATOM 907 C C . LEU A 1 115 ? 1.050 -10.425 0.642 1.00 90.62 115 LEU A C 1
ATOM 909 O O . LEU A 1 115 ? 0.747 -10.698 1.806 1.00 90.62 115 LEU A O 1
ATOM 913 N N . PRO A 1 116 ? 0.091 -10.157 -0.272 1.00 92.31 116 PRO A N 1
ATOM 914 C CA . PRO A 1 116 ? -1.322 -10.050 0.106 1.00 92.31 116 PRO A CA 1
ATOM 915 C C . PRO A 1 116 ? -1.905 -11.354 0.662 1.00 92.31 116 PRO A C 1
ATOM 917 O O . PRO A 1 116 ? -2.818 -11.340 1.488 1.00 92.31 116 PRO A O 1
ATOM 920 N N . ALA A 1 117 ? -1.414 -12.509 0.203 1.00 91.12 117 ALA A N 1
ATOM 921 C CA . ALA A 1 117 ? -1.859 -13.798 0.723 1.00 91.12 117 ALA A CA 1
ATOM 922 C C . ALA A 1 117 ? -1.397 -14.004 2.176 1.00 91.12 117 ALA A C 1
ATOM 924 O O . ALA A 1 117 ? -2.176 -14.466 3.013 1.00 91.12 117 ALA A O 1
ATOM 925 N N . ARG A 1 118 ? -0.165 -13.600 2.503 1.00 92.44 118 ARG A N 1
ATOM 926 C CA . ARG A 1 118 ? 0.367 -13.647 3.872 1.00 92.44 118 ARG A CA 1
ATOM 927 C C . ARG A 1 118 ? -0.285 -12.621 4.789 1.00 92.44 118 ARG A C 1
ATOM 929 O O . ARG A 1 118 ? -0.587 -12.964 5.927 1.00 92.44 118 ARG A O 1
ATOM 936 N N . GLU A 1 119 ? -0.583 -11.421 4.300 1.00 92.06 119 GLU A N 1
ATOM 937 C CA . GLU A 1 119 ? -1.345 -10.415 5.051 1.00 92.06 119 GLU A CA 1
ATOM 938 C C . GLU A 1 119 ? -2.740 -10.921 5.434 1.00 92.06 119 GLU A C 1
ATOM 940 O O . GLU A 1 119 ? -3.151 -10.769 6.584 1.00 92.06 119 GLU A O 1
ATOM 945 N N . ARG A 1 120 ? -3.451 -11.588 4.510 1.00 92.56 120 ARG A N 1
ATOM 946 C CA . ARG A 1 120 ? -4.743 -12.229 4.814 1.00 92.56 120 ARG A CA 1
ATOM 947 C C . ARG A 1 120 ? -4.608 -13.317 5.875 1.00 92.56 120 ARG A C 1
ATOM 949 O O . ARG A 1 120 ? -5.401 -13.341 6.813 1.00 92.56 120 ARG A O 1
ATOM 956 N N . ALA A 1 121 ? -3.597 -14.182 5.764 1.00 91.81 121 ALA A N 1
ATOM 957 C CA . ALA A 1 121 ? -3.331 -15.205 6.775 1.00 91.81 121 ALA A CA 1
ATOM 958 C C . ALA A 1 121 ? -3.016 -14.582 8.146 1.00 91.81 121 ALA A C 1
ATOM 960 O O . ALA A 1 121 ? -3.550 -15.018 9.162 1.00 91.81 121 ALA A O 1
ATOM 961 N N . HIS A 1 122 ? -2.198 -13.530 8.180 1.00 92.38 122 HIS A N 1
ATOM 962 C CA . HIS A 1 122 ? -1.876 -12.791 9.397 1.00 92.38 122 HIS A CA 1
ATOM 963 C C . HIS A 1 122 ? -3.128 -12.158 10.027 1.00 92.38 122 HIS A C 1
ATOM 965 O O . HIS A 1 122 ? -3.383 -12.343 11.217 1.00 92.38 122 HIS A O 1
ATOM 971 N N . ALA A 1 123 ? -3.957 -11.479 9.228 1.00 91.62 123 ALA A N 1
ATOM 972 C CA . ALA A 1 123 ? -5.202 -10.867 9.686 1.00 91.62 123 ALA A CA 1
ATOM 973 C C . ALA A 1 123 ? -6.195 -11.903 10.242 1.00 91.62 123 ALA A C 1
ATOM 975 O O . ALA A 1 123 ? -6.767 -11.683 11.311 1.00 91.62 123 ALA A O 1
ATOM 976 N N . ALA A 1 124 ? -6.354 -13.047 9.567 1.00 90.88 124 ALA A N 1
ATOM 977 C CA . ALA A 1 124 ? -7.179 -14.152 10.050 1.00 90.88 124 ALA A CA 1
ATOM 978 C C . ALA A 1 124 ? -6.647 -14.715 11.379 1.00 90.88 124 ALA A C 1
ATOM 980 O O . ALA A 1 124 ? -7.414 -14.934 12.313 1.00 90.88 124 ALA A O 1
ATOM 981 N N . GLY A 1 125 ? -5.327 -14.871 11.516 1.00 90.06 125 GLY A N 1
ATOM 982 C CA . GLY A 1 125 ? -4.711 -15.322 12.765 1.00 90.06 125 GLY A CA 1
ATOM 983 C C . GLY A 1 125 ? -4.908 -14.338 13.925 1.00 90.06 125 GLY A C 1
ATOM 984 O O . GLY A 1 125 ? -5.211 -14.754 15.042 1.00 90.06 125 GLY A O 1
ATOM 985 N N . LEU A 1 126 ? -4.831 -13.028 13.669 1.00 92.62 126 LEU A N 1
ATOM 986 C CA . LEU A 1 126 ? -5.167 -12.008 14.668 1.00 92.62 126 LEU A CA 1
ATOM 987 C C . LEU A 1 126 ? -6.642 -12.058 15.087 1.00 92.62 126 LEU A C 1
ATOM 989 O O . LEU A 1 126 ? -6.940 -11.821 16.258 1.00 92.62 126 LEU A O 1
ATOM 993 N N . ALA A 1 127 ? -7.561 -12.363 14.166 1.00 90.94 127 ALA A N 1
ATOM 994 C CA . ALA A 1 127 ? -8.977 -12.532 14.495 1.00 90.94 127 ALA A CA 1
ATOM 995 C C . ALA A 1 127 ? -9.185 -13.705 15.468 1.00 90.94 127 ALA A C 1
ATOM 997 O O . ALA A 1 127 ? -9.826 -13.529 16.503 1.00 90.94 127 ALA A O 1
ATOM 998 N N . VAL A 1 128 ? -8.535 -14.848 15.215 1.00 91.19 128 VAL A N 1
ATOM 999 C CA . VAL A 1 128 ? -8.558 -16.023 16.108 1.00 91.19 128 VAL A CA 1
ATOM 1000 C C . VAL A 1 128 ? -8.068 -15.689 17.518 1.00 91.19 128 VAL A C 1
ATOM 1002 O O . VAL A 1 128 ? -8.655 -16.134 18.503 1.00 91.19 128 VAL A O 1
ATOM 1005 N N . LEU A 1 129 ? -6.998 -14.897 17.636 1.00 91.00 129 LEU A N 1
ATOM 1006 C CA . LEU A 1 129 ? -6.444 -14.502 18.937 1.00 91.00 129 LEU A CA 1
ATOM 1007 C C . LEU A 1 129 ? -7.366 -13.543 19.707 1.00 91.00 129 LEU A C 1
ATOM 1009 O O . LEU A 1 129 ? -7.371 -13.548 20.938 1.00 91.00 129 LEU A O 1
ATOM 1013 N N . ARG A 1 130 ? -8.154 -12.718 19.007 1.00 91.94 130 ARG A N 1
ATOM 1014 C CA . ARG A 1 130 ? -9.125 -11.805 19.633 1.00 91.94 130 ARG A CA 1
ATOM 1015 C C . ARG A 1 130 ? -10.375 -12.549 20.095 1.00 91.94 130 ARG A C 1
ATOM 1017 O O . ARG A 1 130 ? -10.849 -12.310 21.205 1.00 91.94 130 ARG A O 1
ATOM 1024 N N . GLU A 1 131 ? -10.879 -13.471 19.283 1.00 90.38 131 GLU A N 1
ATOM 1025 C CA . GLU A 1 131 ? -12.146 -14.171 19.505 1.00 90.38 131 GLU A CA 1
ATOM 1026 C C . GLU A 1 131 ? -11.904 -15.610 19.967 1.00 90.38 131 GLU A C 1
ATOM 1028 O O . GLU A 1 131 ? -12.023 -16.581 19.218 1.00 90.38 131 GLU A O 1
ATOM 1033 N N . HIS A 1 132 ? -11.546 -15.753 21.247 1.00 81.81 132 HIS A N 1
ATOM 1034 C CA . HIS A 1 132 ? -11.247 -17.053 21.845 1.00 81.81 132 HIS A CA 1
ATOM 1035 C C . HIS A 1 132 ? -12.419 -18.030 21.659 1.00 81.81 132 HIS A C 1
ATOM 1037 O O . HIS A 1 132 ? -13.485 -17.867 22.253 1.00 81.81 132 HIS A O 1
ATOM 1043 N N . GLY A 1 133 ? -12.189 -19.085 20.875 1.00 80.25 133 GLY A N 1
ATOM 1044 C CA . GLY A 1 133 ? -13.170 -20.141 20.625 1.00 80.25 133 GLY A CA 1
ATOM 1045 C C . GLY A 1 133 ? -13.989 -19.978 19.344 1.00 80.25 133 GLY A C 1
ATOM 1046 O O . GLY A 1 133 ? -14.829 -20.844 19.084 1.00 80.25 133 GLY A O 1
ATOM 1047 N N . ASP A 1 134 ? -13.734 -18.950 18.529 1.00 90.12 134 ASP A N 1
ATOM 1048 C CA . ASP A 1 134 ? -14.326 -18.874 17.197 1.00 90.12 134 ASP A CA 1
ATOM 1049 C C . ASP A 1 134 ? -13.694 -19.914 16.255 1.00 90.12 134 ASP A C 1
ATOM 1051 O O . ASP A 1 134 ? -12.555 -19.806 15.790 1.00 90.12 134 ASP A O 1
ATOM 1055 N N . ARG A 1 135 ? -14.461 -20.973 15.988 1.00 85.88 135 ARG A N 1
ATOM 1056 C CA . ARG A 1 135 ? -14.060 -22.061 15.091 1.00 85.88 135 ARG A CA 1
ATOM 1057 C C . ARG A 1 135 ? -14.043 -21.630 13.630 1.00 85.88 135 ARG A C 1
ATOM 1059 O O . ARG A 1 135 ? -13.319 -22.246 12.852 1.00 85.88 135 ARG A O 1
ATOM 1066 N N . GLU A 1 136 ? -14.844 -20.640 13.246 1.00 87.75 136 GLU A N 1
ATOM 1067 C CA . GLU A 1 136 ? -14.909 -20.164 11.866 1.00 87.75 136 GLU A CA 1
ATOM 1068 C C . GLU A 1 136 ? -13.647 -19.374 11.522 1.00 87.75 136 GLU A C 1
ATOM 1070 O O . GLU A 1 136 ? -12.942 -19.763 10.588 1.00 87.75 136 GLU A O 1
ATOM 1075 N N . ALA A 1 137 ? -13.270 -18.393 12.354 1.00 87.75 137 ALA A N 1
ATOM 1076 C CA . ALA A 1 137 ? -11.987 -17.700 12.234 1.00 87.75 137 ALA A CA 1
ATOM 1077 C C . ALA A 1 137 ? -10.796 -18.671 12.236 1.00 87.75 137 ALA A C 1
ATOM 1079 O O . ALA A 1 137 ? -9.858 -18.515 11.452 1.00 87.75 137 ALA A O 1
ATOM 1080 N N . LEU A 1 138 ? -10.836 -19.709 13.082 1.00 86.81 138 LEU A N 1
ATOM 1081 C CA . LEU A 1 138 ? -9.770 -20.710 13.148 1.00 86.81 138 LEU A CA 1
ATOM 1082 C C . LEU A 1 138 ? -9.652 -21.510 11.843 1.00 86.81 138 LEU A C 1
ATOM 1084 O O . LEU A 1 138 ? -8.546 -21.716 11.343 1.00 86.81 138 LEU A O 1
ATOM 1088 N N . ASN A 1 139 ? -10.778 -21.946 11.275 1.00 86.50 139 ASN A N 1
ATOM 1089 C CA . ASN A 1 139 ? -10.798 -22.663 10.001 1.00 86.50 139 ASN A CA 1
ATOM 1090 C C . ASN A 1 139 ? -10.320 -21.782 8.843 1.00 86.50 139 ASN A C 1
ATOM 1092 O O . ASN A 1 139 ? -9.546 -22.256 8.010 1.00 86.50 139 ASN A O 1
ATOM 1096 N N . GLU A 1 140 ? -10.739 -20.516 8.809 1.00 89.81 140 GLU A N 1
ATOM 1097 C CA . GLU A 1 140 ? -10.301 -19.552 7.798 1.00 89.81 140 GLU A CA 1
ATOM 1098 C C . GLU A 1 140 ? -8.791 -19.316 7.885 1.00 89.81 140 GLU A C 1
ATOM 1100 O O . GLU A 1 140 ? -8.080 -19.421 6.886 1.00 89.81 140 GLU A O 1
ATOM 1105 N N . PHE A 1 141 ? -8.262 -19.111 9.094 1.00 90.88 141 PHE A N 1
ATOM 1106 C CA . PHE A 1 141 ? -6.824 -18.997 9.314 1.00 90.88 141 PHE A CA 1
ATOM 1107 C C . PHE A 1 141 ? -6.065 -20.223 8.785 1.00 90.88 141 PHE A C 1
ATOM 1109 O O . PHE A 1 141 ? -5.119 -20.081 8.008 1.00 90.88 141 PHE A O 1
ATOM 1116 N N . PHE A 1 142 ? -6.504 -21.438 9.128 1.00 89.31 142 PHE A N 1
ATOM 1117 C CA . PHE A 1 142 ? -5.882 -22.663 8.619 1.00 89.31 142 PHE A CA 1
ATOM 1118 C C . PHE A 1 142 ? -5.981 -22.799 7.098 1.00 89.31 142 PHE A C 1
ATOM 1120 O O . PHE A 1 142 ? -5.036 -23.283 6.470 1.00 89.31 142 PHE A O 1
ATOM 1127 N N . HIS A 1 143 ? -7.092 -22.372 6.496 1.00 89.81 143 HIS A N 1
ATOM 1128 C CA . HIS A 1 143 ? -7.254 -22.370 5.048 1.00 89.81 143 HIS A CA 1
ATOM 1129 C C . HIS A 1 143 ? -6.227 -21.450 4.376 1.00 89.81 143 HIS A C 1
ATOM 1131 O O . HIS A 1 143 ? -5.533 -21.887 3.455 1.00 89.81 143 HIS A O 1
ATOM 1137 N N . GLN A 1 144 ? -6.050 -20.229 4.891 1.00 91.56 144 GLN A N 1
ATOM 1138 C CA . GLN A 1 144 ? -5.068 -19.269 4.375 1.00 91.56 144 GLN A CA 1
ATOM 1139 C C . GLN A 1 144 ? -3.626 -19.771 4.545 1.00 91.56 144 GLN A C 1
ATOM 1141 O O . GLN A 1 144 ? -2.837 -19.742 3.601 1.00 91.56 144 GLN A O 1
ATOM 1146 N N . VAL A 1 145 ? -3.273 -20.315 5.715 1.00 89.69 145 VAL A N 1
ATOM 1147 C CA . VAL A 1 145 ? -1.930 -20.876 5.958 1.00 89.69 145 VAL A CA 1
ATOM 1148 C C . VAL A 1 145 ? -1.655 -22.081 5.045 1.00 89.69 145 VAL A C 1
ATOM 1150 O O . VAL A 1 145 ? -0.537 -22.244 4.550 1.00 89.69 145 VAL A O 1
ATOM 1153 N N . ARG A 1 146 ? -2.668 -22.912 4.763 1.00 88.69 146 ARG A N 1
ATOM 1154 C CA . ARG A 1 146 ? -2.548 -24.033 3.817 1.00 88.69 146 ARG A CA 1
ATOM 1155 C C . ARG A 1 146 ? -2.381 -23.558 2.377 1.00 88.69 146 ARG A C 1
ATOM 1157 O O . ARG A 1 146 ? -1.561 -24.122 1.660 1.00 88.69 146 ARG A O 1
ATOM 1164 N N . ALA A 1 147 ? -3.114 -22.524 1.966 1.00 88.69 147 ALA A N 1
ATOM 1165 C CA . ALA A 1 147 ? -2.980 -21.923 0.639 1.00 88.69 147 ALA A CA 1
ATOM 1166 C C . ALA A 1 147 ? -1.569 -21.359 0.397 1.00 88.69 147 ALA A C 1
ATOM 1168 O O . ALA A 1 147 ? -1.072 -21.403 -0.724 1.00 88.69 147 ALA A O 1
ATOM 1169 N N . LEU A 1 148 ? -0.899 -20.903 1.458 1.00 89.00 148 LEU A N 1
ATOM 1170 C CA . LEU A 1 148 ? 0.496 -20.455 1.430 1.00 89.00 148 LEU A CA 1
ATOM 1171 C C . LEU A 1 148 ? 1.523 -21.602 1.430 1.00 89.00 148 LEU A C 1
ATOM 1173 O O . LEU A 1 148 ? 2.723 -21.339 1.424 1.00 89.00 148 LEU A O 1
ATOM 1177 N N . GLY A 1 149 ? 1.086 -22.864 1.503 1.00 89.31 149 GLY A N 1
ATOM 1178 C CA . GLY A 1 149 ? 1.981 -24.019 1.623 1.00 89.31 149 GLY A CA 1
ATOM 1179 C C . GLY A 1 149 ? 2.769 -24.059 2.938 1.00 89.31 149 GLY A C 1
ATOM 1180 O O . GLY A 1 149 ? 3.762 -24.773 3.039 1.00 89.31 149 GLY A O 1
ATOM 1181 N N . LEU A 1 150 ? 2.349 -23.292 3.953 1.00 83.12 150 LEU A N 1
ATOM 1182 C CA . LEU A 1 150 ? 3.040 -23.190 5.245 1.00 83.12 150 LEU A CA 1
ATOM 1183 C C . LEU A 1 150 ? 2.655 -24.312 6.221 1.00 83.12 150 LEU A C 1
ATOM 1185 O O . LEU A 1 150 ? 3.297 -24.471 7.258 1.00 83.12 150 LEU A O 1
ATOM 1189 N N . MET A 1 151 ? 1.625 -25.095 5.896 1.00 74.44 151 MET A N 1
ATOM 1190 C CA . MET A 1 151 ? 1.238 -26.290 6.644 1.00 74.44 151 MET A CA 1
ATOM 1191 C C . MET A 1 151 ? 1.718 -27.544 5.917 1.00 74.44 151 MET A C 1
ATOM 1193 O O . MET A 1 151 ? 1.348 -27.787 4.770 1.00 74.44 151 MET A O 1
ATOM 1197 N N . VAL A 1 152 ? 2.490 -28.367 6.625 1.00 55.28 152 VAL A N 1
ATOM 1198 C CA . VAL A 1 152 ? 2.655 -29.789 6.300 1.00 55.28 152 VAL A CA 1
ATOM 1199 C C . VAL A 1 152 ? 1.325 -30.470 6.619 1.00 55.28 152 VAL A C 1
ATOM 1201 O O . VAL A 1 152 ? 0.706 -30.130 7.630 1.00 55.28 152 VAL A O 1
ATOM 1204 N N . ASP A 1 153 ? 0.857 -31.370 5.749 1.00 49.06 153 ASP A N 1
ATOM 1205 C CA . ASP A 1 153 ? -0.444 -32.024 5.904 1.00 49.06 153 ASP A CA 1
ATOM 1206 C C . ASP A 1 153 ? -0.676 -32.506 7.343 1.00 49.06 153 ASP A C 1
ATOM 1208 O O . ASP A 1 153 ? 0.235 -33.082 7.953 1.00 49.06 153 ASP A O 1
ATOM 1212 N N . PRO A 1 154 ? -1.883 -32.284 7.907 1.00 46.69 154 PRO A N 1
ATOM 1213 C CA . PRO A 1 154 ? -2.203 -32.853 9.203 1.00 46.69 154 PRO A CA 1
ATOM 1214 C C . PRO A 1 154 ? -1.987 -34.367 9.105 1.00 46.69 154 PRO A C 1
ATOM 1216 O O . PRO A 1 154 ? -2.372 -34.958 8.087 1.00 46.69 154 PRO A O 1
ATOM 1219 N N . PRO A 1 155 ? -1.373 -35.012 10.118 1.00 44.12 155 PRO A N 1
ATOM 1220 C CA . PRO A 1 155 ? -1.269 -36.460 10.110 1.00 44.12 155 PRO A CA 1
ATOM 1221 C C . PRO A 1 155 ? -2.677 -37.002 9.886 1.00 44.12 155 PRO A C 1
ATOM 1223 O O . PRO A 1 155 ? -3.618 -36.568 10.559 1.00 44.12 155 PRO A O 1
ATOM 1226 N N . ALA A 1 156 ? -2.824 -37.870 8.879 1.00 51.59 156 ALA A N 1
ATOM 1227 C CA . ALA A 1 156 ? -4.096 -38.501 8.568 1.00 51.59 156 ALA A CA 1
ATOM 1228 C C . ALA A 1 156 ? -4.732 -38.958 9.888 1.00 51.59 156 ALA A C 1
ATOM 1230 O O . ALA A 1 156 ? -4.009 -39.507 10.726 1.00 51.59 156 ALA A O 1
ATOM 1231 N N . PRO A 1 157 ? -6.031 -38.693 10.122 1.00 50.59 157 PRO A N 1
ATOM 1232 C CA . PRO A 1 157 ? -6.658 -39.102 11.365 1.00 50.59 157 PRO A CA 1
ATOM 1233 C C . PRO A 1 157 ? -6.393 -40.598 11.531 1.00 50.59 157 PRO A C 1
ATOM 1235 O O . PRO A 1 157 ? -6.805 -41.392 10.685 1.00 50.59 157 PRO A O 1
ATOM 1238 N N . ASP A 1 158 ? -5.688 -40.972 12.601 1.00 51.94 158 ASP A N 1
ATOM 1239 C CA . ASP A 1 158 ? -5.265 -42.342 12.946 1.00 51.94 158 ASP A CA 1
ATOM 1240 C C . ASP A 1 158 ? -6.469 -43.288 13.226 1.00 51.94 158 ASP A C 1
ATOM 1242 O O . ASP A 1 158 ? -6.361 -44.313 13.895 1.00 51.94 158 ASP A O 1
ATOM 1246 N N . GLY A 1 159 ? -7.655 -42.966 12.705 1.00 55.53 159 GLY A N 1
ATOM 1247 C CA . GLY A 1 159 ? -8.930 -43.643 12.915 1.00 55.53 159 GLY A CA 1
ATOM 1248 C C . GLY A 1 159 ? -9.199 -44.849 12.015 1.00 55.53 159 GLY A C 1
ATOM 1249 O O . GLY A 1 159 ? -10.321 -45.343 12.016 1.00 55.53 159 GLY A O 1
ATOM 1250 N N . ALA A 1 160 ? -8.216 -45.352 11.265 1.00 48.03 160 ALA A N 1
ATOM 1251 C CA . ALA A 1 160 ? -8.362 -46.597 10.500 1.00 48.03 160 ALA A CA 1
ATOM 1252 C C . ALA A 1 160 ? -7.466 -47.739 11.013 1.00 48.03 160 ALA A C 1
ATOM 1254 O O . ALA A 1 160 ? -7.214 -48.701 10.288 1.00 48.03 160 ALA A O 1
ATOM 1255 N N . ARG A 1 161 ? -6.996 -47.691 12.269 1.00 51.94 161 ARG A N 1
ATOM 1256 C CA . ARG A 1 161 ? -6.560 -48.920 12.949 1.00 51.94 161 ARG A CA 1
ATOM 1257 C C . ARG A 1 161 ? -7.788 -49.629 13.499 1.00 51.94 161 ARG A C 1
ATOM 1259 O O . ARG A 1 161 ? -8.404 -49.184 14.461 1.00 51.94 161 ARG A O 1
ATOM 1266 N N . GLY A 1 162 ? -8.140 -50.708 12.806 1.00 50.91 162 GLY A N 1
ATOM 1267 C CA . GLY A 1 162 ? -9.288 -51.557 13.072 1.00 50.91 162 GLY A CA 1
ATOM 1268 C C . GLY A 1 162 ? -9.464 -51.889 14.549 1.00 50.91 162 GLY A C 1
ATOM 1269 O O . GLY A 1 162 ? -8.548 -52.335 15.237 1.00 50.91 162 GLY A O 1
ATOM 1270 N N . THR A 1 163 ? -10.694 -51.698 14.996 1.00 50.06 163 THR A N 1
ATOM 1271 C CA . THR A 1 163 ? -11.263 -52.245 16.216 1.00 50.06 163 THR A CA 1
ATOM 1272 C C . THR A 1 163 ? -11.239 -53.774 16.154 1.00 50.06 163 THR A C 1
ATOM 1274 O O . THR A 1 163 ? -12.188 -54.414 15.708 1.00 50.06 163 THR A O 1
ATOM 1277 N N . ALA A 1 164 ? -10.145 -54.384 16.603 1.00 51.22 164 ALA A N 1
ATOM 1278 C CA . ALA A 1 164 ? -10.099 -55.806 16.915 1.00 51.22 164 ALA A CA 1
ATOM 1279 C C . ALA A 1 164 ? -9.992 -55.989 18.435 1.00 51.22 164 ALA A C 1
ATOM 1281 O O . ALA A 1 164 ? -8.916 -55.849 19.001 1.00 51.22 164 ALA A O 1
ATOM 1282 N N . GLY A 1 165 ? -11.127 -56.334 19.053 1.00 45.56 165 GLY A N 1
ATOM 1283 C CA . GLY A 1 165 ? -11.186 -57.154 20.268 1.00 45.56 165 GLY A CA 1
ATOM 1284 C C . GLY A 1 165 ? -11.166 -56.429 21.623 1.00 45.56 165 GLY A C 1
ATOM 1285 O O . GLY A 1 165 ? -10.159 -55.821 21.970 1.00 45.56 165 GLY A O 1
ATOM 1286 N N . PRO A 1 166 ? -12.231 -56.551 22.440 1.00 55.72 166 PRO A N 1
ATOM 1287 C CA . PRO A 1 166 ? -12.185 -56.233 23.861 1.00 55.72 166 PRO A CA 1
ATOM 1288 C C . PRO A 1 166 ? -11.710 -57.462 24.657 1.00 55.72 166 PRO A C 1
ATOM 1290 O O . PRO A 1 166 ? -12.410 -58.472 24.698 1.00 55.72 166 PRO A O 1
ATOM 1293 N N . GLU A 1 167 ? -10.558 -57.376 25.322 1.00 46.19 167 GLU A N 1
ATOM 1294 C CA . GLU A 1 167 ? -10.259 -58.242 26.470 1.00 46.19 167 GLU A CA 1
ATOM 1295 C C . GLU A 1 167 ? -10.549 -57.466 27.756 1.00 46.19 167 GLU A C 1
ATOM 1297 O O . GLU A 1 167 ? -9.919 -56.462 28.084 1.00 46.19 167 GLU A O 1
ATOM 1302 N N . SER A 1 168 ? -11.588 -57.937 28.438 1.00 53.84 168 SER A N 1
ATOM 1303 C CA . SER A 1 168 ? -12.023 -57.564 29.776 1.00 53.84 168 SER A CA 1
ATOM 1304 C C . SER A 1 168 ? -10.943 -57.878 30.811 1.00 53.84 168 SER A C 1
ATOM 1306 O O . SER A 1 168 ? -10.561 -59.039 30.963 1.00 53.84 168 SER A O 1
ATOM 1308 N N . GLY A 1 169 ? -10.507 -56.867 31.558 1.00 49.94 169 GLY A N 1
ATOM 1309 C CA . GLY A 1 169 ? -9.665 -57.027 32.738 1.00 49.94 169 GLY A CA 1
ATOM 1310 C C . GLY A 1 169 ? -10.132 -56.086 33.839 1.00 49.94 169 GLY A C 1
ATOM 1311 O O . GLY A 1 169 ? -9.790 -54.907 33.828 1.00 49.94 169 GLY A O 1
ATOM 1312 N N . ASP A 1 170 ? -10.943 -56.627 34.745 1.00 55.97 170 ASP A N 1
ATOM 1313 C CA . ASP A 1 170 ? -11.341 -56.040 36.023 1.00 55.97 170 ASP A CA 1
ATOM 1314 C C . ASP A 1 170 ? -10.114 -55.663 36.867 1.00 55.97 170 ASP A C 1
ATOM 1316 O O . ASP A 1 170 ? -9.274 -56.525 37.124 1.00 55.97 170 ASP A O 1
ATOM 1320 N N . VAL A 1 171 ? -10.037 -54.417 37.355 1.00 52.72 171 VAL A N 1
ATOM 1321 C CA . VAL A 1 171 ? -9.244 -54.072 38.549 1.00 52.72 171 VAL A CA 1
ATOM 1322 C C . VAL A 1 171 ? -9.951 -52.979 39.360 1.00 52.72 171 VAL A C 1
ATOM 1324 O O . VAL A 1 171 ? -10.377 -51.953 38.830 1.00 52.72 171 VAL A O 1
ATOM 1327 N N . ASP A 1 172 ? -10.055 -53.271 40.655 1.00 41.59 172 ASP A N 1
ATOM 1328 C CA . ASP A 1 172 ? -10.784 -52.617 41.742 1.00 41.59 172 ASP A CA 1
ATOM 1329 C C . ASP A 1 172 ? -10.445 -51.141 42.054 1.00 41.59 172 ASP A C 1
ATOM 1331 O O . ASP A 1 172 ? -9.326 -50.680 41.806 1.00 41.59 172 ASP A O 1
ATOM 1335 N N . PRO A 1 173 ? -11.370 -50.414 42.721 1.00 57.19 173 PRO A N 1
ATOM 1336 C CA . PRO A 1 173 ? -11.136 -49.083 43.265 1.00 57.19 173 PRO A CA 1
ATOM 1337 C C . PRO A 1 173 ? -10.722 -49.145 44.749 1.00 57.19 173 PRO A C 1
ATOM 1339 O O . PRO A 1 173 ? -11.499 -49.584 45.596 1.00 57.19 173 PRO A O 1
ATOM 1342 N N . HIS A 1 174 ? -9.544 -48.616 45.094 1.00 41.88 174 HIS A N 1
ATOM 1343 C CA . HIS A 1 174 ? -9.187 -48.305 46.484 1.00 41.88 174 HIS A CA 1
ATOM 1344 C C . HIS A 1 174 ? -8.982 -46.799 46.704 1.00 41.88 174 HIS A C 1
ATOM 1346 O O . HIS A 1 174 ? -8.086 -46.175 46.146 1.00 41.88 174 HIS A O 1
ATOM 1352 N N . GLU A 1 175 ? -9.899 -46.268 47.513 1.00 42.09 175 GLU A N 1
ATOM 1353 C CA . GLU A 1 175 ? -9.776 -45.268 48.582 1.00 42.09 175 GLU A CA 1
ATOM 1354 C C . GLU A 1 175 ? -8.607 -44.261 48.623 1.00 42.09 175 GLU A C 1
ATOM 1356 O O . GLU A 1 175 ? -7.444 -44.601 48.798 1.00 42.09 175 GLU A O 1
ATOM 1361 N N . ALA A 1 176 ? -9.030 -42.990 48.640 1.00 45.72 176 ALA A N 1
ATOM 1362 C CA . ALA A 1 176 ? -8.800 -41.970 49.674 1.00 45.72 176 ALA A CA 1
ATOM 1363 C C . ALA A 1 176 ? -7.373 -41.678 50.186 1.00 45.72 176 ALA A C 1
ATOM 1365 O O . ALA A 1 176 ? -6.737 -42.471 50.871 1.00 45.72 176 ALA A O 1
ATOM 1366 N N . GLY A 1 177 ? -6.983 -40.408 50.039 1.00 35.66 177 GLY A N 1
ATOM 1367 C CA . GLY A 1 177 ? -5.912 -39.781 50.810 1.00 35.66 177 GLY A CA 1
ATOM 1368 C C . GLY A 1 177 ? -5.931 -38.267 50.634 1.00 35.66 177 GLY A C 1
ATOM 1369 O O . GLY A 1 177 ? -5.482 -37.752 49.616 1.00 35.66 177 GLY A O 1
ATOM 1370 N N . ALA A 1 178 ? -6.503 -37.569 51.613 1.00 44.59 178 ALA A N 1
ATOM 1371 C CA . ALA A 1 178 ? -6.354 -36.132 51.795 1.00 44.59 178 ALA A CA 1
ATOM 1372 C C . ALA A 1 178 ? -4.914 -35.797 52.213 1.00 44.59 178 ALA A C 1
ATOM 1374 O O . ALA A 1 178 ? -4.330 -36.573 52.957 1.00 44.59 178 ALA A O 1
ATOM 1375 N N . ASP A 1 179 ? -4.390 -34.639 51.805 1.00 39.06 179 ASP A N 1
ATOM 1376 C CA . ASP A 1 179 ? -3.672 -33.742 52.716 1.00 39.06 179 ASP A CA 1
ATOM 1377 C C . ASP A 1 179 ? -3.455 -32.353 52.101 1.00 39.06 179 ASP A C 1
ATOM 1379 O O . ASP A 1 179 ? -3.147 -32.179 50.921 1.00 39.06 179 ASP A O 1
ATOM 1383 N N . ALA A 1 180 ? -3.680 -31.358 52.954 1.00 47.31 180 ALA A N 1
ATOM 1384 C CA . ALA A 1 180 ? -3.519 -29.934 52.724 1.00 47.31 180 ALA A CA 1
ATOM 1385 C C . ALA A 1 180 ? -2.087 -29.493 53.041 1.00 47.31 180 ALA A C 1
ATOM 1387 O O . ALA A 1 180 ? -1.505 -30.040 53.962 1.00 47.31 180 ALA A O 1
ATOM 1388 N N . HIS A 1 181 ? -1.577 -28.473 52.340 1.00 40.09 181 HIS A N 1
ATOM 1389 C CA . HIS A 1 181 ? -0.509 -27.506 52.688 1.00 40.09 181 HIS A CA 1
ATOM 1390 C C . HIS A 1 181 ? -0.181 -26.751 51.374 1.00 40.09 181 HIS A C 1
ATOM 1392 O O . HIS A 1 181 ? -0.271 -27.339 50.307 1.00 40.09 181 HIS A O 1
ATOM 1398 N N . ALA A 1 182 ? 0.200 -25.481 51.280 1.00 37.78 182 ALA A N 1
ATOM 1399 C CA . ALA A 1 182 ? 0.396 -24.376 52.201 1.00 37.78 182 ALA A CA 1
ATOM 1400 C C . ALA A 1 182 ? 0.404 -23.077 51.358 1.00 37.78 182 ALA A C 1
ATOM 1402 O O . ALA A 1 182 ? 0.600 -23.108 50.144 1.00 37.78 182 ALA A O 1
ATOM 1403 N N . ALA A 1 183 ? 0.190 -21.945 52.025 1.00 45.12 183 ALA A N 1
ATOM 1404 C CA . ALA A 1 183 ? 0.241 -20.600 51.467 1.00 45.12 183 ALA A CA 1
ATOM 1405 C C . ALA A 1 183 ? 1.577 -20.268 50.768 1.00 45.12 183 ALA A C 1
ATOM 1407 O O . ALA A 1 183 ? 2.651 -20.603 51.267 1.00 45.12 183 ALA A O 1
ATOM 1408 N N . GLY A 1 184 ? 1.487 -19.534 49.657 1.00 38.62 184 GLY A N 1
ATOM 1409 C CA . GLY A 1 184 ? 2.606 -18.931 48.937 1.00 38.62 184 GLY A CA 1
ATOM 1410 C C . GLY A 1 184 ? 2.189 -17.583 48.359 1.00 38.62 184 GLY A C 1
ATOM 1411 O O . GLY A 1 184 ? 1.741 -17.496 47.222 1.00 38.62 184 GLY A O 1
ATOM 1412 N N . ASP A 1 185 ? 2.298 -16.557 49.195 1.00 44.81 185 ASP A N 1
ATOM 1413 C CA . ASP A 1 185 ? 2.178 -15.139 48.866 1.00 44.81 185 ASP A CA 1
ATOM 1414 C C . ASP A 1 185 ? 3.372 -14.714 47.993 1.00 44.81 185 ASP A C 1
ATOM 1416 O O . ASP A 1 185 ? 4.523 -14.819 48.423 1.00 44.81 185 ASP A O 1
ATOM 1420 N N . VAL A 1 186 ? 3.120 -14.265 46.758 1.00 44.84 186 VAL A N 1
ATOM 1421 C CA . VAL A 1 186 ? 4.118 -13.558 45.944 1.00 44.84 186 VAL A CA 1
ATOM 1422 C C . VAL A 1 186 ? 3.440 -12.401 45.224 1.00 44.84 186 VAL A C 1
ATOM 1424 O O . VAL A 1 186 ? 2.783 -12.550 44.195 1.00 44.84 186 VAL A O 1
ATOM 1427 N N . SER A 1 187 ? 3.665 -11.222 45.790 1.00 47.19 187 SER A N 1
ATOM 1428 C CA . SER A 1 187 ? 3.473 -9.915 45.175 1.00 47.19 187 SER A CA 1
ATOM 1429 C C . SER A 1 187 ? 4.036 -9.855 43.748 1.00 47.19 187 SER A C 1
ATOM 1431 O O . SER A 1 187 ? 5.226 -10.102 43.545 1.00 47.19 187 SER A O 1
ATOM 1433 N N . ARG A 1 188 ? 3.230 -9.414 42.772 1.00 42.00 188 ARG A N 1
ATOM 1434 C CA . ARG A 1 188 ? 3.740 -8.814 41.529 1.00 42.00 188 ARG A CA 1
ATOM 1435 C C . ARG A 1 188 ? 2.950 -7.572 41.126 1.00 42.00 188 ARG A C 1
ATOM 1437 O O . ARG A 1 188 ? 1.768 -7.635 40.821 1.00 42.00 188 ARG A O 1
ATOM 1444 N N . GLY A 1 189 ? 3.705 -6.475 41.169 1.00 39.94 189 GLY A N 1
ATOM 1445 C CA . GLY A 1 189 ? 3.585 -5.188 40.492 1.00 39.94 189 GLY A CA 1
ATOM 1446 C C . GLY A 1 189 ? 2.411 -4.952 39.551 1.00 39.94 189 GLY A C 1
ATOM 1447 O O . GLY A 1 189 ? 2.257 -5.630 38.540 1.00 39.94 189 GLY A O 1
ATOM 1448 N N . ALA A 1 190 ? 1.704 -3.865 39.849 1.00 44.19 190 ALA A N 1
ATOM 1449 C CA . ALA A 1 190 ? 0.916 -3.096 38.904 1.00 44.19 190 ALA A CA 1
ATOM 1450 C C . ALA A 1 190 ? 1.771 -2.724 37.677 1.00 44.19 190 ALA A C 1
ATOM 1452 O O . ALA A 1 190 ? 2.702 -1.922 37.775 1.00 44.19 190 ALA A O 1
ATOM 1453 N N . GLY A 1 191 ? 1.462 -3.343 36.540 1.00 38.91 191 GLY A N 1
ATOM 1454 C CA . GLY A 1 191 ? 1.885 -2.911 35.214 1.00 38.91 191 GLY A CA 1
ATOM 1455 C C . GLY A 1 191 ? 0.751 -2.111 34.587 1.00 38.91 191 GLY A C 1
ATOM 1456 O O . GLY A 1 191 ? -0.393 -2.548 34.613 1.00 38.91 191 GLY A O 1
ATOM 1457 N N . ALA A 1 192 ? 1.079 -0.918 34.104 1.00 39.69 192 ALA A N 1
ATOM 1458 C CA . ALA A 1 192 ? 0.150 0.043 33.539 1.00 39.69 192 ALA A CA 1
ATOM 1459 C C . ALA A 1 192 ? -0.597 -0.505 32.312 1.00 39.69 192 ALA A C 1
ATOM 1461 O O . ALA A 1 192 ? 0.010 -1.049 31.388 1.00 39.69 192 ALA A O 1
ATOM 1462 N N . ASP A 1 193 ? -1.910 -0.289 32.311 1.00 39.94 193 ASP A N 1
ATOM 1463 C CA . ASP A 1 193 ? -2.807 -0.506 31.184 1.00 39.94 193 ASP A CA 1
ATOM 1464 C C . ASP A 1 193 ? -2.341 0.288 29.957 1.00 39.94 193 ASP A C 1
ATOM 1466 O O . ASP A 1 193 ? -2.316 1.519 29.957 1.00 39.94 193 ASP A O 1
ATOM 1470 N N . SER A 1 194 ? -2.000 -0.430 28.886 1.00 42.81 194 SER A N 1
ATOM 1471 C CA . SER A 1 194 ? -1.917 0.132 27.536 1.00 42.81 194 SER A CA 1
ATOM 1472 C C . SER A 1 194 ? -3.120 -0.404 26.771 1.00 42.81 194 SER A C 1
ATOM 1474 O O . SER A 1 194 ? -3.118 -1.544 26.310 1.00 42.81 194 SER A O 1
ATOM 1476 N N . GLY A 1 195 ? -4.184 0.394 26.707 1.00 37.84 195 GLY A N 1
ATOM 1477 C CA . GLY A 1 195 ? -5.388 0.062 25.955 1.00 37.84 195 GLY A CA 1
ATOM 1478 C C . GLY A 1 195 ? -5.079 -0.040 24.464 1.00 37.84 195 GLY A C 1
ATOM 1479 O O . GLY A 1 195 ? -4.865 0.969 23.797 1.00 37.84 195 GLY A O 1
ATOM 1480 N N . ALA A 1 196 ? -5.061 -1.264 23.940 1.00 40.62 196 ALA A N 1
ATOM 1481 C CA . ALA A 1 196 ? -5.082 -1.517 22.509 1.00 40.62 196 ALA A CA 1
ATOM 1482 C C . ALA A 1 196 ? -6.500 -1.236 21.990 1.00 40.62 196 ALA A C 1
ATOM 1484 O O . ALA A 1 196 ? -7.434 -2.000 22.238 1.00 40.62 196 ALA A O 1
ATOM 1485 N N . ALA A 1 197 ? -6.666 -0.108 21.300 1.00 40.84 197 ALA A N 1
ATOM 1486 C CA . ALA A 1 197 ? -7.897 0.237 20.608 1.00 40.84 197 ALA A CA 1
ATOM 1487 C C . ALA A 1 197 ? -8.161 -0.780 19.484 1.00 40.84 197 ALA A C 1
ATOM 1489 O O . ALA A 1 197 ? -7.373 -0.931 18.549 1.00 40.84 197 ALA A O 1
ATOM 1490 N N . GLY A 1 198 ? -9.275 -1.503 19.600 1.00 37.66 198 GLY A N 1
ATOM 1491 C CA . GLY A 1 198 ? -9.752 -2.437 18.589 1.00 37.66 198 GLY A CA 1
ATOM 1492 C C . GLY A 1 198 ? -10.199 -1.700 17.328 1.00 37.66 198 GLY A C 1
ATOM 1493 O O . GLY A 1 198 ? -11.194 -0.978 17.333 1.00 37.66 198 GLY A O 1
ATOM 1494 N N . ALA A 1 199 ? -9.478 -1.908 16.229 1.00 37.59 199 ALA A N 1
ATOM 1495 C CA . ALA A 1 199 ? -9.906 -1.490 14.903 1.00 37.59 199 ALA A CA 1
ATOM 1496 C C . ALA A 1 199 ? -11.007 -2.437 14.395 1.00 37.59 199 ALA A C 1
ATOM 1498 O O . ALA A 1 199 ? -10.728 -3.524 13.889 1.00 37.59 199 ALA A O 1
ATOM 1499 N N . GLY A 1 200 ? -12.266 -2.023 14.539 1.00 35.50 200 GLY A N 1
ATOM 1500 C CA . GLY A 1 200 ? -13.397 -2.642 13.851 1.00 35.50 200 GLY A CA 1
ATOM 1501 C C . GLY A 1 200 ? -13.406 -2.225 12.381 1.00 35.50 200 GLY A C 1
ATOM 1502 O O . GLY A 1 200 ? -13.755 -1.088 12.065 1.00 35.50 200 GLY A O 1
ATOM 1503 N N . SER A 1 201 ? -13.035 -3.136 11.483 1.00 43.25 201 SER A N 1
ATOM 1504 C CA . SER A 1 201 ? -13.238 -2.959 10.042 1.00 43.25 201 SER A CA 1
ATOM 1505 C C . SER A 1 201 ? -14.600 -3.529 9.664 1.00 43.25 201 SER A C 1
ATOM 1507 O O . SER A 1 201 ? -14.808 -4.737 9.692 1.00 43.25 201 SER A O 1
ATOM 1509 N N . ARG A 1 202 ? -15.544 -2.640 9.339 1.00 40.75 202 ARG A N 1
ATOM 1510 C CA . ARG A 1 202 ? -16.789 -2.996 8.653 1.00 40.75 202 ARG A CA 1
ATOM 1511 C C . ARG A 1 202 ? -16.487 -3.178 7.170 1.00 40.75 202 ARG A C 1
ATOM 1513 O O . ARG A 1 202 ? -16.031 -2.244 6.515 1.00 40.75 202 ARG A O 1
ATOM 1520 N N . GLU A 1 203 ? -16.780 -4.370 6.674 1.00 39.94 203 GLU A N 1
ATOM 1521 C CA . GLU A 1 203 ? -16.772 -4.721 5.260 1.00 39.94 203 GLU A CA 1
ATOM 1522 C C . GLU A 1 203 ? -17.741 -3.831 4.472 1.00 39.94 203 GLU A C 1
ATOM 1524 O O . GLU A 1 203 ? -18.924 -3.713 4.800 1.00 39.94 203 GLU A O 1
ATOM 1529 N N . VAL A 1 204 ? -17.234 -3.210 3.409 1.00 43.56 204 VAL A N 1
ATOM 1530 C CA . VAL A 1 204 ? -18.052 -2.639 2.340 1.00 43.56 204 VAL A CA 1
ATOM 1531 C C . VAL A 1 204 ? -17.910 -3.587 1.159 1.00 43.56 204 VAL A C 1
ATOM 1533 O O . VAL A 1 204 ? -16.854 -3.656 0.533 1.00 43.56 204 VAL A O 1
ATOM 1536 N N . GLY A 1 205 ? -18.967 -4.357 0.902 1.00 43.50 205 GLY A N 1
ATOM 1537 C CA . GLY A 1 205 ? -19.051 -5.263 -0.236 1.00 43.50 205 GLY A CA 1
ATOM 1538 C C . GLY A 1 205 ? -18.935 -4.500 -1.554 1.00 43.50 205 GLY A C 1
ATOM 1539 O O . GLY A 1 205 ? -19.702 -3.572 -1.812 1.00 43.50 205 GLY A O 1
ATOM 1540 N N . ALA A 1 206 ? -17.973 -4.900 -2.382 1.00 39.56 206 ALA A N 1
ATOM 1541 C CA . ALA A 1 206 ? -17.877 -4.480 -3.769 1.00 39.56 206 ALA A CA 1
ATOM 1542 C C . ALA A 1 206 ? -18.368 -5.625 -4.660 1.00 39.56 206 ALA A C 1
ATOM 1544 O O . ALA A 1 206 ? -17.766 -6.698 -4.727 1.00 39.56 206 ALA A O 1
ATOM 1545 N N . ASP A 1 207 ? -19.495 -5.364 -5.316 1.00 37.00 207 ASP A N 1
ATOM 1546 C CA . ASP A 1 207 ? -20.156 -6.249 -6.260 1.00 37.00 207 ASP A CA 1
ATOM 1547 C C . ASP A 1 207 ? -19.244 -6.674 -7.413 1.00 37.00 207 ASP A C 1
ATOM 1549 O O . ASP A 1 207 ? -18.567 -5.883 -8.074 1.00 37.00 207 ASP A O 1
ATOM 1553 N N . SER A 1 208 ? -19.305 -7.971 -7.682 1.00 38.59 208 SER A N 1
ATOM 1554 C CA . SER A 1 208 ? -18.639 -8.663 -8.770 1.00 38.59 208 SER A CA 1
ATOM 1555 C C . SER A 1 208 ? -19.200 -8.263 -10.139 1.00 38.59 208 SER A C 1
ATOM 1557 O O . SER A 1 208 ? -20.407 -8.328 -10.370 1.00 38.59 208 SER A O 1
ATOM 1559 N N . ARG A 1 209 ? -18.321 -8.005 -11.115 1.00 39.53 209 ARG A N 1
ATOM 1560 C CA . ARG A 1 209 ? -18.601 -8.283 -12.536 1.00 39.53 209 ARG A CA 1
ATOM 1561 C C . ARG A 1 209 ? -17.378 -8.896 -13.207 1.00 39.53 209 ARG A C 1
ATOM 1563 O O . ARG A 1 209 ? -16.489 -8.198 -13.680 1.00 39.53 209 ARG A O 1
ATOM 1570 N N . ALA A 1 210 ? -17.377 -10.225 -13.248 1.00 38.72 210 ALA A N 1
ATOM 1571 C CA . ALA A 1 210 ? -16.492 -11.024 -14.077 1.00 38.72 210 ALA A CA 1
ATOM 1572 C C . ALA A 1 210 ? -16.951 -10.950 -15.543 1.00 38.72 210 ALA A C 1
ATOM 1574 O O . ALA A 1 210 ? -18.094 -11.284 -15.859 1.00 38.72 210 ALA A O 1
ATOM 1575 N N . ALA A 1 211 ? -16.054 -10.536 -16.436 1.00 40.38 211 ALA A N 1
ATOM 1576 C CA . ALA A 1 211 ? -16.184 -10.758 -17.869 1.00 40.38 211 ALA A CA 1
ATOM 1577 C C . ALA A 1 211 ? -15.306 -11.962 -18.232 1.00 40.38 211 ALA A C 1
ATOM 1579 O O . ALA A 1 211 ? -14.085 -11.914 -18.103 1.00 40.38 211 ALA A O 1
ATOM 1580 N N . GLY A 1 212 ? -15.953 -13.058 -18.626 1.00 41.88 212 GLY A N 1
ATOM 1581 C CA . GLY A 1 212 ? -15.292 -14.269 -19.092 1.00 41.88 212 GLY A CA 1
ATOM 1582 C C . GLY A 1 212 ? -14.711 -14.098 -20.494 1.00 41.88 212 GLY A C 1
ATOM 1583 O O . GLY A 1 212 ? -15.339 -13.499 -21.367 1.00 41.88 212 GLY A O 1
ATOM 1584 N N . ALA A 1 213 ? -13.534 -14.678 -20.718 1.00 36.97 213 ALA A N 1
ATOM 1585 C CA . ALA A 1 213 ? -12.947 -14.816 -22.043 1.00 36.97 213 ALA A CA 1
ATOM 1586 C C . ALA A 1 213 ? -12.291 -16.197 -22.202 1.00 36.97 213 ALA A C 1
ATOM 1588 O O . ALA A 1 213 ? -11.184 -16.439 -21.739 1.00 36.97 213 ALA A O 1
ATOM 1589 N N . GLY A 1 214 ? -13.043 -17.087 -22.855 1.00 36.22 214 GLY A N 1
ATOM 1590 C CA . GLY A 1 214 ? -12.596 -17.926 -23.971 1.00 36.22 214 GLY A CA 1
ATOM 1591 C C . GLY A 1 214 ? -11.358 -18.802 -23.800 1.00 36.22 214 GLY A C 1
ATOM 1592 O O . GLY A 1 214 ? -10.254 -18.396 -24.146 1.00 36.22 214 GLY A O 1
ATOM 1593 N N . SER A 1 215 ? -11.600 -20.061 -23.439 1.00 34.94 215 SER A N 1
ATOM 1594 C CA . SER A 1 215 ? -10.707 -21.201 -23.648 1.00 34.94 215 SER A CA 1
ATOM 1595 C C . SER A 1 215 ? -10.301 -21.370 -25.118 1.00 34.94 215 SER A C 1
ATOM 1597 O O . SER A 1 215 ? -11.155 -21.379 -26.008 1.00 34.94 215 SER A O 1
ATOM 1599 N N . ARG A 1 216 ? -9.010 -21.614 -25.366 1.00 41.66 216 ARG A N 1
ATOM 1600 C CA . ARG A 1 216 ? -8.519 -22.254 -26.593 1.00 41.66 216 ARG A CA 1
ATOM 1601 C C . ARG A 1 216 ? -7.496 -23.319 -26.207 1.00 41.66 216 ARG A C 1
ATOM 1603 O O . ARG A 1 216 ? -6.406 -23.004 -25.745 1.00 41.66 216 ARG A O 1
ATOM 1610 N N . THR A 1 217 ? -7.919 -24.569 -26.322 1.00 37.34 217 THR A N 1
ATOM 1611 C CA . THR A 1 217 ? -7.111 -25.782 -26.199 1.00 37.34 217 THR A CA 1
ATOM 1612 C C . THR A 1 217 ? -6.469 -26.063 -27.552 1.00 37.34 217 THR A C 1
ATOM 1614 O O . THR A 1 217 ? -7.198 -26.360 -28.497 1.00 37.34 217 THR A O 1
ATOM 1617 N N . ASP A 1 218 ? -5.145 -25.971 -27.636 1.00 44.19 218 ASP A N 1
ATOM 1618 C CA . ASP A 1 218 ? -4.374 -26.611 -28.701 1.00 44.19 218 ASP A CA 1
ATOM 1619 C C . ASP A 1 218 ? -3.708 -27.857 -28.114 1.00 44.19 218 ASP A C 1
ATOM 1621 O O . ASP A 1 218 ? -2.935 -27.794 -27.156 1.00 44.19 218 ASP A O 1
ATOM 1625 N N . GLU A 1 219 ? -4.103 -28.998 -28.672 1.00 47.06 219 GLU A N 1
ATOM 1626 C CA . GLU A 1 219 ? -3.508 -30.310 -28.469 1.00 47.06 219 GLU A CA 1
ATOM 1627 C C . GLU A 1 219 ? -2.104 -30.322 -29.081 1.00 47.06 219 GLU A C 1
ATOM 1629 O O . GLU A 1 219 ? -1.942 -30.119 -30.283 1.00 47.06 219 GLU A O 1
ATOM 1634 N N . ILE A 1 220 ? -1.092 -30.608 -28.263 1.00 48.91 220 ILE A N 1
ATOM 1635 C CA . ILE A 1 220 ? 0.211 -31.073 -28.741 1.00 48.91 220 ILE A CA 1
ATOM 1636 C C . ILE A 1 220 ? 0.425 -32.456 -28.132 1.00 48.91 220 ILE A C 1
ATOM 1638 O O . ILE A 1 220 ? 0.617 -32.608 -26.926 1.00 48.91 220 ILE A O 1
ATOM 1642 N N . GLN A 1 221 ? 0.289 -33.461 -28.995 1.00 47.22 221 GLN A N 1
ATOM 1643 C CA . GLN A 1 221 ? 0.750 -34.825 -28.782 1.00 47.22 221 GLN A CA 1
ATOM 1644 C C . GLN A 1 221 ? 2.251 -34.851 -29.052 1.00 47.22 221 GLN A C 1
ATOM 1646 O O . GLN A 1 221 ? 2.644 -34.532 -30.167 1.00 47.22 221 GLN A O 1
ATOM 1651 N N . ASP A 1 222 ? 3.048 -35.281 -28.077 1.00 48.22 222 ASP A N 1
ATOM 1652 C CA . ASP A 1 222 ? 4.387 -35.809 -28.331 1.00 48.22 222 ASP A CA 1
ATOM 1653 C C . ASP A 1 222 ? 4.611 -37.046 -27.448 1.00 48.22 222 ASP A C 1
ATOM 1655 O O . ASP A 1 222 ? 4.703 -36.975 -26.220 1.00 48.22 222 ASP A O 1
ATOM 1659 N N . ASP A 1 223 ? 4.626 -38.191 -28.132 1.00 47.25 223 ASP A N 1
ATOM 1660 C CA . ASP A 1 223 ? 5.173 -39.474 -27.706 1.00 47.25 223 ASP A CA 1
ATOM 1661 C C . ASP A 1 223 ? 6.695 -39.354 -27.551 1.00 47.25 223 ASP A C 1
ATOM 1663 O O . ASP A 1 223 ? 7.365 -39.027 -28.522 1.00 47.25 223 ASP A O 1
ATOM 1667 N N . GLU A 1 224 ? 7.265 -39.718 -26.402 1.00 47.84 224 GLU A N 1
ATOM 1668 C CA . GLU A 1 224 ? 8.672 -40.132 -26.309 1.00 47.84 224 GLU A CA 1
ATOM 1669 C C . GLU A 1 224 ? 8.849 -41.113 -25.139 1.00 47.84 224 GLU A C 1
ATOM 1671 O O . GLU A 1 224 ? 8.193 -41.047 -24.096 1.00 47.84 224 GLU A O 1
ATOM 1676 N N . ALA A 1 225 ? 9.716 -42.091 -25.371 1.00 41.66 225 ALA A N 1
ATOM 1677 C CA . ALA A 1 225 ? 9.746 -43.381 -24.711 1.00 41.66 225 ALA A CA 1
ATOM 1678 C C . ALA A 1 225 ? 10.518 -43.403 -23.377 1.00 41.66 225 ALA A C 1
ATOM 1680 O O . ALA A 1 225 ? 11.571 -42.796 -23.208 1.00 41.66 225 ALA A O 1
ATOM 1681 N N . VAL A 1 226 ? 10.022 -44.237 -22.461 1.00 48.28 226 VAL A N 1
ATOM 1682 C CA . VAL A 1 226 ? 10.706 -44.758 -21.263 1.00 48.28 226 VAL A CA 1
ATOM 1683 C C . VAL A 1 226 ? 11.556 -45.964 -21.703 1.00 48.28 226 VAL A C 1
ATOM 1685 O O . VAL A 1 226 ? 11.006 -46.835 -22.383 1.00 48.28 226 VAL A O 1
ATOM 1688 N N . PRO A 1 227 ? 12.867 -46.065 -21.376 1.00 49.84 227 PRO A N 1
ATOM 1689 C CA . PRO A 1 227 ? 13.262 -46.756 -20.137 1.00 49.84 227 PRO A CA 1
ATOM 1690 C C . PRO A 1 227 ? 14.592 -46.296 -19.503 1.00 49.84 227 PRO A C 1
ATOM 1692 O O . PRO A 1 227 ? 15.563 -45.967 -20.179 1.00 49.84 227 PRO A O 1
ATOM 1695 N N . GLY A 1 228 ? 14.677 -46.368 -18.173 1.00 45.97 228 GLY A N 1
ATOM 1696 C CA . GLY A 1 228 ? 15.914 -46.051 -17.456 1.00 45.97 228 GLY A CA 1
ATOM 1697 C C . GLY A 1 228 ? 15.838 -46.318 -15.962 1.00 45.97 228 GLY A C 1
ATOM 1698 O O . GLY A 1 228 ? 15.895 -45.403 -15.154 1.00 45.97 228 GLY A O 1
ATOM 1699 N N . GLN A 1 229 ? 15.672 -47.588 -15.614 1.00 47.41 229 GLN A N 1
ATOM 1700 C CA . GLN A 1 229 ? 15.776 -48.119 -14.263 1.00 47.41 229 GLN A CA 1
ATOM 1701 C C . GLN A 1 229 ? 17.224 -47.961 -13.760 1.00 47.41 229 GLN A C 1
ATOM 1703 O O . GLN A 1 229 ? 18.129 -48.600 -14.293 1.00 47.41 229 GLN A O 1
ATOM 1708 N N . THR A 1 230 ? 17.448 -47.138 -12.734 1.00 47.12 230 THR A N 1
ATOM 1709 C CA . THR A 1 230 ? 18.664 -47.200 -11.910 1.00 47.12 230 THR A CA 1
ATOM 1710 C C . THR A 1 230 ? 18.280 -47.291 -10.448 1.00 47.12 230 THR A C 1
ATOM 1712 O O . THR A 1 230 ? 17.656 -46.397 -9.880 1.00 47.12 230 THR A O 1
ATOM 1715 N N . ASP A 1 231 ? 18.645 -48.443 -9.912 1.00 46.47 231 ASP A N 1
ATOM 1716 C CA . ASP A 1 231 ? 18.459 -48.929 -8.562 1.00 46.47 231 ASP A CA 1
ATOM 1717 C C . ASP A 1 231 ? 19.580 -48.418 -7.636 1.00 46.47 231 ASP A C 1
ATOM 1719 O O . ASP A 1 231 ? 20.680 -48.104 -8.092 1.00 46.47 231 ASP A O 1
ATOM 1723 N N . ALA A 1 232 ? 19.279 -48.433 -6.338 1.00 47.47 232 ALA A N 1
ATOM 1724 C CA . ALA A 1 232 ? 20.190 -48.412 -5.193 1.00 47.47 232 ALA A CA 1
ATOM 1725 C C . ALA A 1 232 ? 21.102 -47.181 -4.969 1.00 47.47 232 ALA A C 1
ATOM 1727 O O . ALA A 1 232 ? 22.223 -47.075 -5.467 1.00 47.47 232 ALA A O 1
ATOM 1728 N N . GLY A 1 233 ? 20.653 -46.318 -4.051 1.00 45.59 233 GLY A N 1
ATOM 1729 C CA . GLY A 1 233 ? 21.440 -45.278 -3.386 1.00 45.59 233 GLY A CA 1
ATOM 1730 C C . GLY A 1 233 ? 20.983 -45.102 -1.940 1.00 45.59 233 GLY A C 1
ATOM 1731 O O . GLY A 1 233 ? 20.293 -44.147 -1.605 1.00 45.59 233 GLY A O 1
ATOM 1732 N N . ASP A 1 234 ? 21.327 -46.102 -1.139 1.00 48.75 234 ASP A N 1
ATOM 1733 C CA . ASP A 1 234 ? 21.123 -46.260 0.299 1.00 48.75 234 ASP A CA 1
ATOM 1734 C C . ASP A 1 234 ? 21.814 -45.136 1.106 1.00 48.75 234 ASP A C 1
ATOM 1736 O O . ASP A 1 234 ? 22.920 -44.715 0.761 1.00 48.75 234 ASP A O 1
ATOM 1740 N N . GLY A 1 235 ? 21.194 -44.680 2.202 1.00 48.31 235 GLY A N 1
ATOM 1741 C CA . GLY A 1 235 ? 21.881 -43.881 3.229 1.00 48.31 235 GLY A CA 1
ATOM 1742 C C . GLY A 1 235 ? 21.523 -42.394 3.343 1.00 48.31 235 GLY A C 1
ATOM 1743 O O . GLY A 1 235 ? 22.414 -41.549 3.373 1.00 48.31 235 GLY A O 1
ATOM 1744 N N . LEU A 1 236 ? 20.245 -42.059 3.533 1.00 45.47 236 LEU A N 1
ATOM 1745 C CA . LEU A 1 236 ? 19.866 -40.829 4.238 1.00 45.47 236 LEU A CA 1
ATOM 1746 C C . LEU A 1 236 ? 19.005 -41.200 5.446 1.00 45.47 236 LEU A C 1
ATOM 1748 O O . LEU A 1 236 ? 17.784 -41.308 5.357 1.00 45.47 236 LEU A O 1
ATOM 1752 N N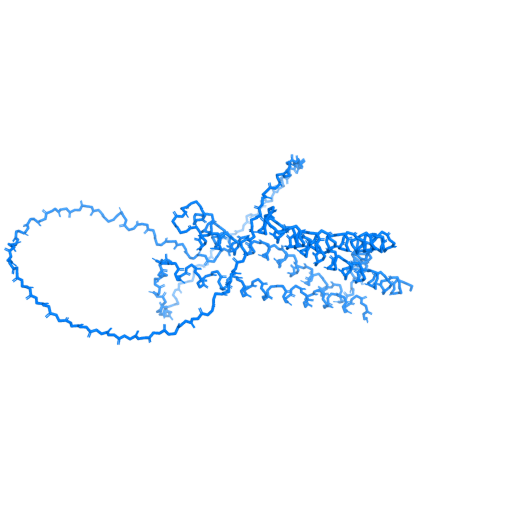 . SER A 1 237 ? 19.663 -41.393 6.593 1.00 50.91 237 SER A N 1
ATOM 1753 C CA . SER A 1 237 ? 19.031 -41.278 7.908 1.00 50.91 237 SER A CA 1
ATOM 1754 C C . SER A 1 237 ? 18.535 -39.843 8.083 1.00 50.91 237 SER A C 1
ATOM 1756 O O . SER A 1 237 ? 19.197 -39.003 8.689 1.00 50.91 237 SER A O 1
ATOM 1758 N N . ALA A 1 238 ? 17.366 -39.560 7.516 1.00 49.53 238 ALA A N 1
ATOM 1759 C CA . ALA A 1 238 ? 16.558 -38.411 7.863 1.00 49.53 238 ALA A CA 1
ATOM 1760 C C . ALA A 1 238 ? 15.935 -38.689 9.236 1.00 49.53 238 ALA A C 1
ATOM 1762 O O . ALA A 1 238 ? 14.808 -39.167 9.356 1.00 49.53 238 ALA A O 1
ATOM 1763 N N . ASP A 1 239 ? 16.701 -38.402 10.286 1.00 44.72 239 ASP A N 1
ATOM 1764 C CA . ASP A 1 239 ? 16.207 -38.277 11.657 1.00 44.72 239 ASP A CA 1
ATOM 1765 C C . ASP A 1 239 ? 15.409 -36.964 11.800 1.00 44.72 239 ASP A C 1
ATOM 1767 O O . ASP A 1 239 ? 15.716 -36.072 12.585 1.00 44.72 239 ASP A O 1
ATOM 1771 N N . SER A 1 240 ? 14.400 -36.804 10.942 1.00 52.69 240 SER A N 1
ATOM 1772 C CA . SER A 1 240 ? 13.467 -35.679 10.915 1.00 52.69 240 SER A CA 1
ATOM 1773 C C . SER A 1 240 ? 12.040 -36.188 11.079 1.00 52.69 240 SER A C 1
ATOM 1775 O O . SER A 1 240 ? 11.107 -35.691 10.458 1.00 52.69 240 SER A O 1
ATOM 1777 N N . ASN A 1 241 ? 11.857 -37.177 11.955 1.00 46.75 241 ASN A N 1
ATOM 1778 C CA . ASN A 1 241 ? 10.544 -37.579 12.451 1.00 46.75 241 ASN A CA 1
ATOM 1779 C C . ASN A 1 241 ? 10.071 -36.615 13.560 1.00 46.75 241 ASN A C 1
ATOM 1781 O O . ASN A 1 241 ? 9.478 -37.024 14.560 1.00 46.75 241 ASN A O 1
ATOM 1785 N N . GLN A 1 242 ? 10.356 -35.317 13.398 1.00 48.03 242 GLN A N 1
ATOM 1786 C CA . GLN A 1 242 ? 9.680 -34.268 14.145 1.00 48.03 242 GLN A CA 1
ATOM 1787 C C . GLN A 1 242 ? 8.255 -34.231 13.608 1.00 48.03 242 GLN A C 1
ATOM 1789 O O . GLN A 1 242 ? 7.949 -33.511 12.661 1.00 48.03 242 GLN A O 1
ATOM 1794 N N . ARG A 1 243 ? 7.391 -35.078 14.183 1.00 46.44 243 ARG A N 1
ATOM 1795 C CA . ARG A 1 243 ? 5.944 -34.937 14.041 1.00 46.44 243 ARG A CA 1
ATOM 1796 C C . ARG A 1 243 ? 5.634 -33.464 14.301 1.00 46.44 243 ARG A C 1
ATOM 1798 O O . ARG A 1 243 ? 5.946 -33.007 15.404 1.00 46.44 243 ARG A O 1
ATOM 1805 N N . PRO A 1 244 ? 5.078 -32.726 13.326 1.00 52.47 244 PRO A N 1
ATOM 1806 C CA . PRO A 1 244 ? 4.652 -31.362 13.561 1.00 52.47 244 PRO A CA 1
ATOM 1807 C C . PRO A 1 244 ? 3.660 -31.431 14.711 1.00 52.47 244 PRO A C 1
ATOM 1809 O O . PRO A 1 244 ? 2.610 -32.069 14.598 1.00 52.47 244 PRO A O 1
ATOM 1812 N N . THR A 1 245 ? 4.042 -30.879 15.858 1.00 57.19 245 THR A N 1
ATOM 1813 C CA . THR A 1 245 ? 3.123 -30.682 16.965 1.00 57.19 245 THR A CA 1
ATOM 1814 C C . THR A 1 245 ? 1.970 -29.881 16.387 1.00 57.19 245 THR A C 1
ATOM 1816 O O . THR A 1 245 ? 2.170 -28.757 15.927 1.00 57.19 245 THR A O 1
ATOM 1819 N N . LEU A 1 246 ? 0.788 -30.507 16.325 1.00 60.50 246 LEU A N 1
ATOM 1820 C CA . LEU A 1 246 ? -0.469 -29.820 16.047 1.00 60.50 246 LEU A CA 1
ATOM 1821 C C . LEU A 1 246 ? -0.444 -28.524 16.857 1.00 60.50 246 LEU A C 1
ATOM 1823 O O . LEU A 1 246 ? -0.061 -28.594 18.025 1.00 60.50 246 LEU A O 1
ATOM 1827 N N . LEU A 1 247 ? -0.782 -27.380 16.252 1.00 73.00 247 LEU A N 1
ATOM 1828 C CA . LEU A 1 247 ? -0.924 -26.112 16.976 1.00 73.00 247 LEU A CA 1
ATOM 1829 C C . LEU A 1 247 ? -1.945 -26.366 18.095 1.00 73.00 247 LEU A C 1
ATOM 1831 O O . LEU A 1 247 ? -3.148 -26.419 17.843 1.00 73.00 247 LEU A O 1
ATOM 1835 N N . SER A 1 248 ? -1.457 -26.685 19.292 1.00 69.50 248 SER A N 1
ATOM 1836 C CA . SER A 1 248 ? -2.252 -27.348 20.335 1.00 69.50 248 SER A CA 1
ATOM 1837 C C . SER A 1 248 ? -2.814 -26.331 21.315 1.00 69.50 248 SER A C 1
ATOM 1839 O O . SER A 1 248 ? -3.656 -26.670 22.144 1.00 69.50 248 SER A O 1
ATOM 1841 N N . GLY A 1 249 ? -2.372 -25.078 21.209 1.00 83.19 249 GLY A N 1
ATOM 1842 C CA . GLY A 1 249 ? -2.825 -23.994 22.057 1.00 83.19 249 GLY A CA 1
ATOM 1843 C C . GLY A 1 249 ? -2.701 -22.613 21.411 1.00 83.19 249 GLY A C 1
ATOM 1844 O O . GLY A 1 249 ? -2.099 -22.465 20.344 1.00 83.19 249 GLY A O 1
ATOM 1845 N N . PRO A 1 250 ? -3.263 -21.589 22.076 1.00 86.62 250 PRO A N 1
ATOM 1846 C CA . PRO A 1 250 ? -3.215 -20.198 21.624 1.00 86.62 250 PRO A CA 1
ATOM 1847 C C . PRO A 1 250 ? -1.778 -19.684 21.444 1.00 86.62 250 PRO A C 1
ATOM 1849 O O . PRO A 1 250 ? -1.521 -18.930 20.510 1.00 86.62 250 PRO A O 1
ATOM 1852 N N . ASP A 1 251 ? -0.829 -20.163 22.253 1.00 89.81 251 ASP A N 1
ATOM 1853 C CA . ASP A 1 251 ? 0.591 -19.801 22.153 1.00 89.81 251 ASP A CA 1
ATOM 1854 C C . ASP A 1 251 ? 1.217 -20.218 20.810 1.00 89.81 251 ASP A C 1
ATOM 1856 O O . ASP A 1 251 ? 2.068 -19.513 20.264 1.00 89.81 251 ASP A O 1
ATOM 1860 N N . ASP A 1 252 ? 0.797 -21.357 20.250 1.00 88.69 252 ASP A N 1
ATOM 1861 C CA . ASP A 1 252 ? 1.303 -21.833 18.960 1.00 88.69 252 ASP A CA 1
ATOM 1862 C C . ASP A 1 252 ? 0.755 -20.985 17.805 1.00 88.69 252 ASP A C 1
ATOM 1864 O O . ASP A 1 252 ? 1.484 -20.668 16.862 1.00 88.69 252 ASP A O 1
ATOM 1868 N N . ILE A 1 253 ? -0.515 -20.572 17.902 1.00 89.06 253 ILE A N 1
ATOM 1869 C CA . ILE A 1 253 ? -1.153 -19.654 16.949 1.00 89.06 253 ILE A CA 1
ATOM 1870 C C . ILE A 1 253 ? -0.464 -18.292 17.012 1.00 89.06 253 ILE A C 1
ATOM 1872 O O . ILE A 1 253 ? -0.086 -17.762 15.970 1.00 89.06 253 ILE A O 1
ATOM 1876 N N . GLN A 1 254 ? -0.221 -17.762 18.213 1.00 92.44 254 GLN A N 1
ATOM 1877 C CA . GLN A 1 254 ? 0.482 -16.495 18.395 1.00 92.44 254 GLN A CA 1
ATOM 1878 C C . GLN A 1 254 ? 1.871 -16.518 17.743 1.00 92.44 254 GLN A C 1
ATOM 1880 O O . GLN A 1 254 ? 2.184 -15.641 16.942 1.00 92.44 254 GLN A O 1
ATOM 1885 N N . ARG A 1 255 ? 2.679 -17.554 18.001 1.00 92.12 255 ARG A N 1
ATOM 1886 C CA . ARG A 1 255 ? 4.007 -17.695 17.374 1.00 92.12 255 ARG A CA 1
ATOM 1887 C C . ARG A 1 255 ? 3.939 -17.775 15.850 1.00 92.12 255 ARG A C 1
ATOM 1889 O O . ARG A 1 255 ? 4.849 -17.306 15.166 1.00 92.12 255 ARG A O 1
ATOM 1896 N N . LEU A 1 256 ? 2.904 -18.413 15.303 1.00 90.31 256 LEU A N 1
ATOM 1897 C CA . LEU A 1 256 ? 2.712 -18.492 13.856 1.00 90.31 256 LEU A CA 1
ATOM 1898 C C . LEU A 1 256 ? 2.326 -17.129 13.268 1.00 90.31 256 LEU A C 1
ATOM 1900 O O . LEU A 1 256 ? 2.859 -16.758 12.226 1.00 90.31 256 LEU A O 1
ATOM 1904 N N . VAL A 1 257 ? 1.452 -16.378 13.942 1.00 92.88 257 VAL A N 1
ATOM 1905 C CA . VAL A 1 257 ? 1.075 -15.008 13.561 1.00 92.88 257 VAL A CA 1
ATOM 1906 C C . VAL A 1 257 ? 2.294 -14.084 13.580 1.00 92.88 257 VAL A C 1
ATOM 1908 O O . VAL A 1 257 ? 2.556 -13.429 12.577 1.00 92.88 257 VAL A O 1
ATOM 1911 N N . GLU A 1 258 ? 3.102 -14.113 14.643 1.00 93.25 258 GLU A N 1
ATOM 1912 C CA . GLU A 1 258 ? 4.354 -13.342 14.738 1.00 93.25 258 GLU A CA 1
ATOM 1913 C C . GLU A 1 258 ? 5.328 -13.691 13.597 1.00 93.25 258 GLU A C 1
ATOM 1915 O O . GLU A 1 258 ? 5.942 -12.815 12.986 1.00 93.25 258 GLU A O 1
ATOM 1920 N N . ARG A 1 259 ? 5.441 -14.981 13.245 1.00 92.56 259 ARG A N 1
ATOM 1921 C CA . ARG A 1 259 ? 6.258 -15.419 12.105 1.00 92.56 259 ARG A CA 1
ATOM 1922 C C . ARG A 1 259 ? 5.700 -14.908 10.776 1.00 92.56 259 ARG A C 1
ATOM 1924 O O . ARG A 1 259 ? 6.476 -14.481 9.926 1.00 92.56 259 ARG A O 1
ATOM 1931 N N . LEU A 1 260 ? 4.383 -14.957 10.572 1.00 91.50 260 LEU A N 1
ATOM 1932 C CA . LEU A 1 260 ? 3.746 -14.413 9.369 1.00 91.50 260 LEU A CA 1
ATOM 1933 C C . LEU A 1 260 ? 4.012 -12.912 9.241 1.00 91.50 260 LEU A C 1
ATOM 1935 O O . LEU A 1 260 ? 4.399 -12.472 8.162 1.00 91.50 260 LEU A O 1
ATOM 1939 N N . GLU A 1 261 ? 3.883 -12.157 10.333 1.00 94.25 261 GLU A N 1
ATOM 1940 C CA . GLU A 1 261 ? 4.180 -10.724 10.369 1.00 94.25 261 GLU A CA 1
ATOM 1941 C C . GLU A 1 261 ? 5.634 -10.442 9.973 1.00 94.25 261 GLU A C 1
ATOM 1943 O O . GLU A 1 261 ? 5.889 -9.639 9.074 1.00 94.25 261 GLU A O 1
ATOM 1948 N N . GLN A 1 262 ? 6.594 -11.152 10.578 1.00 95.06 262 GLN A N 1
ATOM 1949 C CA . GLN A 1 262 ? 8.008 -11.011 10.230 1.00 95.06 262 GLN A CA 1
ATOM 1950 C C . GLN A 1 262 ? 8.250 -11.291 8.739 1.00 95.06 262 GLN A C 1
ATOM 1952 O O . GLN A 1 262 ? 8.967 -10.543 8.075 1.00 95.06 262 GLN A O 1
ATOM 1957 N N . HIS A 1 263 ? 7.639 -12.346 8.197 1.00 92.75 263 HIS A N 1
ATOM 1958 C CA . HIS A 1 263 ? 7.765 -12.680 6.781 1.00 92.75 263 HIS A CA 1
ATOM 1959 C C . HIS A 1 263 ? 7.134 -11.618 5.868 1.00 92.75 263 HIS A C 1
ATOM 1961 O O . HIS A 1 263 ? 7.714 -11.315 4.827 1.00 92.75 263 HIS A O 1
ATOM 1967 N N . CYS A 1 264 ? 5.988 -11.031 6.234 1.00 93.44 264 CYS A N 1
ATOM 1968 C CA . CYS A 1 264 ? 5.412 -9.906 5.489 1.00 93.44 264 CYS A CA 1
ATOM 1969 C C . CYS A 1 264 ? 6.395 -8.732 5.442 1.00 93.44 264 CYS A C 1
ATOM 1971 O O . CYS A 1 264 ? 6.715 -8.255 4.357 1.00 93.44 264 CYS A O 1
ATOM 1973 N N . GLN A 1 265 ? 6.979 -8.352 6.583 1.00 94.38 265 GLN A N 1
ATOM 1974 C CA . GLN A 1 265 ? 7.983 -7.282 6.641 1.00 94.38 265 GLN A CA 1
ATOM 1975 C C . GLN A 1 265 ? 9.229 -7.596 5.795 1.00 94.38 265 GLN A C 1
ATOM 1977 O O . GLN A 1 265 ? 9.838 -6.708 5.196 1.00 94.38 265 GLN A O 1
ATOM 1982 N N . GLU A 1 266 ? 9.665 -8.857 5.750 1.00 94.50 266 GLU A N 1
ATOM 1983 C CA . GLU A 1 266 ? 10.784 -9.282 4.903 1.00 94.50 266 GLU A CA 1
ATOM 1984 C C . GLU A 1 266 ? 10.451 -9.185 3.408 1.00 94.50 266 GLU A C 1
ATOM 1986 O O . GLU A 1 266 ? 11.294 -8.726 2.629 1.00 94.50 266 GLU A O 1
ATOM 1991 N N . LEU A 1 267 ? 9.232 -9.566 3.017 1.00 91.12 267 LEU A N 1
ATOM 1992 C CA . LEU A 1 267 ? 8.743 -9.450 1.644 1.00 91.12 267 LEU A CA 1
ATOM 1993 C C . LEU A 1 267 ? 8.549 -7.995 1.216 1.00 91.12 267 LEU A C 1
ATOM 1995 O O . LEU A 1 267 ? 8.962 -7.653 0.114 1.00 91.12 267 LEU A O 1
ATOM 1999 N N . GLU A 1 268 ? 8.026 -7.124 2.079 1.00 93.00 268 GLU A N 1
ATOM 2000 C CA . GLU A 1 268 ? 7.948 -5.676 1.832 1.00 93.00 268 GLU A CA 1
ATOM 2001 C C . GLU A 1 268 ? 9.343 -5.092 1.571 1.00 93.00 268 GLU A C 1
ATOM 2003 O O . GLU A 1 268 ? 9.596 -4.465 0.542 1.00 93.00 268 GLU A O 1
ATOM 2008 N N . ARG A 1 269 ? 10.317 -5.403 2.438 1.00 94.75 269 ARG A N 1
ATOM 2009 C CA . ARG A 1 269 ? 11.715 -4.978 2.237 1.00 94.75 269 ARG A CA 1
ATOM 2010 C C . ARG A 1 269 ? 12.323 -5.555 0.960 1.00 94.75 269 ARG A C 1
ATOM 2012 O O . ARG A 1 269 ? 13.236 -4.959 0.382 1.00 94.75 269 ARG A O 1
ATOM 2019 N N . LEU A 1 270 ? 11.928 -6.759 0.547 1.00 95.06 270 LEU A N 1
ATOM 2020 C CA . LEU A 1 270 ? 12.373 -7.346 -0.716 1.00 95.06 270 LEU A CA 1
ATOM 2021 C C . LEU A 1 270 ? 11.742 -6.622 -1.908 1.00 95.06 270 LEU A C 1
ATOM 2023 O O . LEU A 1 270 ? 12.477 -6.256 -2.824 1.00 95.06 270 LEU A O 1
ATOM 2027 N N . HIS A 1 271 ? 10.436 -6.366 -1.863 1.00 94.50 271 HIS A N 1
ATOM 2028 C CA . HIS A 1 271 ? 9.700 -5.599 -2.860 1.00 94.50 271 HIS A CA 1
ATOM 2029 C C . HIS A 1 271 ? 10.351 -4.227 -3.078 1.00 94.50 271 HIS A C 1
ATOM 2031 O O . HIS A 1 271 ? 10.740 -3.903 -4.200 1.00 94.50 271 HIS A O 1
ATOM 2037 N N . ASP A 1 272 ? 10.602 -3.476 -2.003 1.00 92.62 272 ASP A N 1
ATOM 2038 C CA . ASP A 1 272 ? 11.227 -2.151 -2.069 1.00 92.62 272 ASP A CA 1
ATOM 2039 C C . ASP A 1 272 ? 12.634 -2.194 -2.672 1.00 92.62 272 ASP A C 1
ATOM 2041 O O . ASP A 1 272 ? 13.004 -1.346 -3.489 1.00 92.62 272 ASP A O 1
ATOM 2045 N N . ARG A 1 273 ? 13.435 -3.206 -2.310 1.00 95.62 273 ARG A N 1
ATOM 2046 C CA . ARG A 1 273 ? 14.780 -3.396 -2.876 1.00 95.62 273 ARG A CA 1
ATOM 2047 C C . ARG A 1 273 ? 14.732 -3.733 -4.362 1.00 95.62 273 ARG A C 1
ATOM 2049 O O . ARG A 1 273 ? 15.524 -3.182 -5.128 1.00 95.62 273 ARG A O 1
ATOM 2056 N N . LEU A 1 274 ? 13.833 -4.626 -4.773 1.00 92.38 274 LEU A N 1
ATOM 2057 C CA . LEU A 1 274 ? 13.646 -4.995 -6.176 1.00 92.38 274 LEU A CA 1
ATOM 2058 C C . LEU A 1 274 ? 13.166 -3.793 -6.992 1.00 92.38 274 LEU A C 1
ATOM 2060 O O . LEU A 1 274 ? 13.707 -3.529 -8.067 1.00 92.38 274 LEU A O 1
ATOM 2064 N N . TRP A 1 275 ? 12.226 -3.018 -6.452 1.00 92.38 275 TRP A N 1
ATOM 2065 C CA . TRP A 1 275 ? 11.740 -1.796 -7.077 1.00 92.38 275 TRP A CA 1
ATOM 2066 C C . TRP A 1 275 ? 12.845 -0.747 -7.223 1.00 92.38 275 TRP A C 1
ATOM 2068 O O . TRP A 1 275 ? 13.081 -0.237 -8.318 1.00 92.38 275 TRP A O 1
ATOM 2078 N N . ALA A 1 276 ? 13.600 -0.475 -6.157 1.00 92.50 276 ALA A N 1
ATOM 2079 C CA . ALA A 1 276 ? 14.730 0.447 -6.209 1.00 92.50 276 ALA A CA 1
ATOM 2080 C C . ALA A 1 276 ? 15.779 0.004 -7.241 1.00 92.50 276 ALA A C 1
ATOM 2082 O O . ALA A 1 276 ? 16.317 0.833 -7.977 1.00 92.50 276 ALA A O 1
ATOM 2083 N N . ARG A 1 277 ? 16.036 -1.307 -7.341 1.00 94.38 277 ARG A N 1
ATOM 2084 C CA . ARG A 1 277 ? 16.969 -1.864 -8.324 1.00 94.38 277 ARG A CA 1
ATOM 2085 C C . ARG A 1 277 ? 16.462 -1.722 -9.759 1.00 94.38 277 ARG A C 1
ATOM 2087 O O . ARG A 1 277 ? 17.251 -1.392 -10.642 1.00 94.38 277 ARG A O 1
ATOM 2094 N N . ARG A 1 278 ? 15.166 -1.941 -9.990 1.00 92.38 278 ARG A N 1
ATOM 2095 C CA . ARG A 1 278 ? 14.495 -1.690 -11.276 1.00 92.38 278 ARG A CA 1
ATOM 2096 C C . ARG A 1 278 ? 14.679 -0.233 -11.701 1.00 92.38 278 ARG A C 1
ATOM 2098 O O . ARG A 1 278 ? 15.134 0.030 -12.811 1.00 92.38 278 ARG A O 1
ATOM 2105 N N . GLU A 1 279 ? 14.408 0.707 -10.794 1.00 90.00 279 GLU A N 1
ATOM 2106 C CA . GLU A 1 279 ? 14.583 2.141 -11.050 1.00 90.00 279 GLU A CA 1
ATOM 2107 C C . GLU A 1 279 ? 16.043 2.515 -11.336 1.00 90.00 279 GLU A C 1
ATOM 2109 O O . GLU A 1 279 ? 16.309 3.329 -12.217 1.00 90.00 279 GLU A O 1
ATOM 2114 N N . GLU A 1 280 ? 17.001 1.933 -10.613 1.00 93.31 280 GLU A N 1
ATOM 2115 C CA . GLU A 1 280 ? 18.431 2.172 -10.837 1.00 93.31 280 GLU A CA 1
ATOM 2116 C C . GLU A 1 280 ? 18.864 1.749 -12.246 1.00 93.31 280 GLU A C 1
ATOM 2118 O O . GLU A 1 280 ? 19.581 2.490 -12.914 1.00 93.31 280 GLU A O 1
ATOM 2123 N N . ILE A 1 281 ? 18.402 0.588 -12.722 1.00 91.00 281 ILE A N 1
ATOM 2124 C CA . ILE A 1 281 ? 18.734 0.082 -14.062 1.00 91.00 281 ILE A CA 1
ATOM 2125 C C . ILE A 1 281 ? 18.125 0.963 -15.161 1.00 91.00 281 ILE A C 1
ATOM 2127 O O . ILE A 1 281 ? 18.751 1.144 -16.204 1.00 91.00 281 ILE A O 1
ATOM 2131 N N . LEU A 1 282 ? 16.925 1.502 -14.932 1.00 86.75 282 LEU A N 1
ATOM 2132 C CA . LEU A 1 282 ? 16.220 2.346 -15.899 1.00 86.75 282 LEU A CA 1
ATOM 2133 C C . LEU A 1 282 ? 16.745 3.789 -15.949 1.00 86.75 282 LEU A C 1
ATOM 2135 O O . LEU A 1 282 ? 16.552 4.464 -16.955 1.00 86.75 282 LEU A O 1
ATOM 2139 N N . LEU A 1 283 ? 17.384 4.277 -14.880 1.00 87.44 283 LEU A N 1
ATOM 2140 C CA . LEU A 1 283 ? 17.847 5.669 -14.771 1.00 87.44 283 LEU A CA 1
ATOM 2141 C C . LEU A 1 283 ? 19.372 5.852 -14.872 1.00 87.44 283 LEU A C 1
ATOM 2143 O O . LEU A 1 283 ? 19.822 7.000 -14.987 1.00 87.44 283 LEU A O 1
ATOM 2147 N N . GLY A 1 284 ? 20.148 4.769 -14.753 1.00 83.50 284 GLY A N 1
ATOM 2148 C CA . GLY A 1 284 ? 21.607 4.730 -14.959 1.00 83.50 284 GLY A CA 1
ATOM 2149 C C . GLY A 1 284 ? 22.001 4.344 -16.379 1.00 83.50 284 GLY A C 1
ATOM 2150 O O . GLY A 1 284 ? 23.209 4.347 -16.698 1.00 83.50 284 GLY A O 1
#